Protein AF-A0AAI9T6N8-F1 (afdb_monomer)

Foldseek 3Di:
DDDDPPDDDPDPPDDPDPDQPDPVSVVVLVVLVVVLVVVLVVLVVVLVPDDPVNCVVVVHDPVVNVVSVVSNDPVNSVVVSVVVVVVVVVVQVVCVQLVFDGADDDDDDPDDDPPDDDDDDAAAFAKAFQLGFQSQFLARVPGHGPQFPDDHNRGHGNNPDDPVGGLCPDPDQQRHSPDDPPGHHVHGSDDPPDDTDMDTDDWQFQDDPPSPDTHDDPDDDDDDDWDDDPPDID

Radius of gyration: 23.7 Å; Cα contacts (8 Å, |Δi|>4): 230; chains: 1; bounding box: 53×58×64 Å

Mean predicted aligned error: 15.88 Å

Structure (mmCIF, N/CA/C/O backbone):
data_AF-A0AAI9T6N8-F1
#
_entry.id   AF-A0AAI9T6N8-F1
#
loop_
_atom_site.group_PDB
_atom_site.id
_atom_site.type_symbol
_atom_site.label_atom_id
_atom_site.label_alt_id
_atom_site.label_comp_id
_atom_site.label_asym_id
_atom_site.label_entity_id
_atom_site.label_seq_id
_atom_site.pdbx_PDB_ins_code
_atom_site.Cartn_x
_atom_site.Cartn_y
_atom_site.Cartn_z
_atom_site.occupancy
_atom_site.B_iso_or_equiv
_atom_site.auth_seq_id
_atom_site.auth_comp_id
_atom_site.auth_asym_id
_atom_site.auth_atom_id
_atom_site.pdbx_PDB_model_num
ATOM 1 N N . MET A 1 1 ? -28.352 24.471 9.472 1.00 33.22 1 MET A N 1
ATOM 2 C CA . MET A 1 1 ? -27.079 23.942 8.941 1.00 33.22 1 MET A CA 1
ATOM 3 C C . MET A 1 1 ? -25.984 24.292 9.935 1.00 33.22 1 MET A C 1
ATOM 5 O O . MET A 1 1 ? -25.995 25.436 10.381 1.00 33.22 1 MET A O 1
ATOM 9 N N . PRO A 1 2 ? -25.123 23.339 10.331 1.00 34.31 2 PRO A N 1
ATOM 10 C CA . PRO A 1 2 ? -23.979 23.629 11.190 1.00 34.31 2 PRO A CA 1
ATOM 11 C C . PRO A 1 2 ? -23.027 24.614 10.502 1.00 34.31 2 PRO A C 1
ATOM 13 O O . PRO A 1 2 ? -22.995 24.705 9.274 1.00 34.31 2 PRO A O 1
ATOM 16 N N . TYR A 1 3 ? -22.288 25.376 11.303 1.00 33.34 3 TYR A N 1
ATOM 17 C CA . TYR A 1 3 ? -21.339 26.379 10.831 1.00 33.34 3 TYR A CA 1
ATOM 18 C C . TYR A 1 3 ? -20.189 25.707 10.066 1.00 33.34 3 TYR A C 1
ATOM 20 O O . TYR A 1 3 ? -19.418 24.950 10.647 1.00 33.34 3 TYR A O 1
ATOM 28 N N . MET A 1 4 ? -20.079 25.976 8.762 1.00 39.53 4 MET A N 1
ATOM 29 C CA . MET A 1 4 ? -18.901 25.608 7.976 1.00 39.53 4 MET A CA 1
ATOM 30 C C . MET A 1 4 ? -17.876 26.746 8.070 1.00 39.53 4 MET A C 1
ATOM 32 O O . MET A 1 4 ? -18.232 27.891 7.772 1.00 39.53 4 MET A O 1
ATOM 36 N N . PRO A 1 5 ? -16.617 26.475 8.453 1.00 43.44 5 PRO A N 1
ATOM 37 C CA . PRO A 1 5 ? -15.562 27.476 8.373 1.00 43.44 5 PRO A CA 1
ATOM 38 C C . PRO A 1 5 ? -15.387 27.943 6.921 1.00 43.44 5 PRO A C 1
ATOM 40 O O . PRO A 1 5 ? -15.581 27.173 5.978 1.00 43.44 5 PRO A O 1
ATOM 43 N N . ALA A 1 6 ? -15.025 29.214 6.735 1.00 48.56 6 ALA A N 1
ATOM 44 C CA . ALA A 1 6 ? -14.780 29.790 5.415 1.00 48.56 6 ALA A CA 1
ATOM 45 C C . ALA A 1 6 ? -13.546 29.124 4.776 1.00 48.56 6 ALA A C 1
ATOM 47 O O . ALA A 1 6 ? -12.407 29.508 5.032 1.00 48.56 6 ALA A O 1
ATOM 48 N N . GLY A 1 7 ? -13.770 28.063 4.002 1.00 48.19 7 GLY A N 1
ATOM 49 C CA . GLY A 1 7 ? -12.711 27.295 3.360 1.00 48.19 7 GLY A CA 1
ATOM 50 C C . GLY A 1 7 ? -12.020 28.069 2.234 1.00 48.19 7 GLY A C 1
ATOM 51 O O . GLY A 1 7 ? -12.682 28.660 1.385 1.00 48.19 7 GLY A O 1
ATOM 52 N N . GLY A 1 8 ? -10.686 27.982 2.200 1.00 50.97 8 GLY A N 1
ATOM 53 C CA . GLY A 1 8 ? -9.845 28.329 1.050 1.00 50.97 8 GLY A CA 1
ATOM 54 C C . GLY A 1 8 ? -9.411 29.796 0.964 1.00 50.97 8 GLY A C 1
ATOM 55 O O . GLY A 1 8 ? -10.070 30.607 0.319 1.00 50.97 8 GLY A O 1
ATOM 56 N N . VAL A 1 9 ? -8.234 30.122 1.510 1.00 46.44 9 VAL A N 1
ATOM 57 C CA . VAL A 1 9 ? -7.513 31.360 1.163 1.00 46.44 9 VAL A CA 1
ATOM 58 C C . VAL A 1 9 ? -6.930 31.187 -0.245 1.00 46.44 9 VAL A C 1
ATOM 60 O O . VAL A 1 9 ? -6.127 30.287 -0.466 1.00 46.44 9 VAL A O 1
ATOM 63 N N . GLY A 1 10 ? -7.340 32.025 -1.204 1.00 52.19 10 GLY A N 1
ATOM 64 C CA . GLY A 1 10 ? -6.802 32.011 -2.574 1.00 52.19 10 GLY A CA 1
ATOM 65 C C . GLY A 1 10 ? -7.561 31.153 -3.596 1.00 52.19 10 GLY A C 1
ATOM 66 O O . GLY A 1 10 ? -7.018 30.866 -4.660 1.00 52.19 10 GLY A O 1
ATOM 67 N N . THR A 1 11 ? -8.806 30.751 -3.321 1.00 51.78 11 THR A N 1
ATOM 68 C CA . THR A 1 11 ? -9.665 30.110 -4.335 1.00 51.78 11 THR A CA 1
ATOM 69 C C . THR A 1 11 ? -10.307 31.174 -5.239 1.00 51.78 11 THR A C 1
ATOM 71 O O . THR A 1 11 ? -10.701 32.242 -4.774 1.00 51.78 11 THR A O 1
ATOM 74 N N . ASN A 1 12 ? -10.401 30.920 -6.551 1.00 50.25 12 ASN A N 1
ATOM 75 C CA . ASN A 1 12 ? -10.882 31.881 -7.564 1.00 50.25 12 ASN A CA 1
ATOM 76 C C . ASN A 1 12 ? -12.423 32.048 -7.559 1.00 50.25 12 ASN A C 1
ATOM 78 O O . ASN A 1 12 ? -13.063 32.072 -8.607 1.00 50.25 12 ASN A O 1
ATOM 82 N N . GLY A 1 13 ? -13.038 32.081 -6.372 1.00 58.78 13 GLY A N 1
ATOM 83 C CA . GLY A 1 13 ? -14.491 32.153 -6.180 1.00 58.78 13 GLY A CA 1
ATOM 84 C C . GLY A 1 13 ? -15.230 30.808 -6.224 1.00 58.78 13 GLY A C 1
ATOM 85 O O . GLY A 1 13 ? -16.427 30.771 -5.947 1.00 58.78 13 GLY A O 1
ATOM 86 N N . THR A 1 14 ? -14.552 29.698 -6.521 1.00 53.31 14 THR A N 1
ATOM 87 C CA . THR A 1 14 ? -15.121 28.346 -6.428 1.00 53.31 14 THR A CA 1
ATOM 88 C C . THR A 1 14 ? -14.954 27.790 -5.019 1.00 53.31 14 THR A C 1
ATOM 90 O O . THR A 1 14 ? -13.834 27.594 -4.548 1.00 53.31 14 THR A O 1
ATOM 93 N N . LEU A 1 15 ? -16.077 27.507 -4.355 1.00 48.78 15 LEU A N 1
ATOM 94 C CA . LEU A 1 15 ? -16.074 26.783 -3.088 1.00 48.78 15 LEU A CA 1
ATOM 95 C C . LEU A 1 15 ? -15.493 25.377 -3.321 1.00 48.78 15 LEU A C 1
ATOM 97 O O . LEU A 1 15 ? -15.952 24.690 -4.239 1.00 48.78 15 LEU A O 1
ATOM 101 N N . PRO A 1 16 ? -14.510 24.923 -2.527 1.00 47.34 16 PRO A N 1
ATOM 102 C CA . PRO A 1 16 ? -14.079 23.534 -2.577 1.00 47.34 16 PRO A CA 1
ATOM 103 C C . PRO A 1 16 ? -15.264 22.630 -2.225 1.00 47.34 16 PRO A C 1
ATOM 105 O O . PRO A 1 16 ? -15.875 22.761 -1.162 1.00 47.34 16 PRO A O 1
ATOM 108 N N . VAL A 1 17 ? -15.615 21.732 -3.1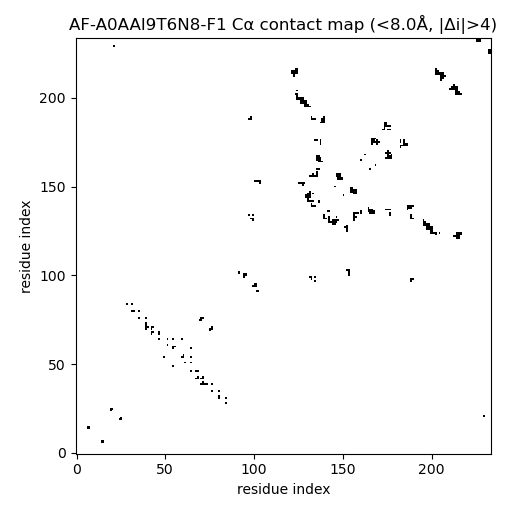45 1.00 47.44 17 VAL A N 1
ATOM 109 C CA . VAL A 1 17 ? -16.688 20.757 -2.943 1.00 47.44 17 VAL A CA 1
ATOM 110 C C . VAL A 1 17 ? -16.081 19.527 -2.283 1.00 47.44 17 VAL A C 1
ATOM 112 O O . VAL A 1 17 ? -15.428 18.712 -2.932 1.00 47.44 17 VAL A O 1
ATOM 115 N N . TYR A 1 18 ? -16.285 19.406 -0.975 1.00 46.84 18 TYR A N 1
ATOM 116 C CA . TYR A 1 18 ? -15.899 18.225 -0.211 1.00 46.84 18 TYR A CA 1
ATOM 117 C C . TYR A 1 18 ? -17.000 17.173 -0.343 1.00 46.84 18 TYR A C 1
ATOM 119 O O . TYR A 1 18 ? -17.972 17.178 0.408 1.00 46.84 18 TYR A O 1
ATOM 127 N N . MET A 1 19 ? -16.870 16.295 -1.333 1.00 44.59 19 MET A N 1
ATOM 128 C CA . MET A 1 19 ? -17.779 15.170 -1.532 1.00 44.59 19 MET A CA 1
ATOM 129 C C . MET A 1 19 ? -16.998 13.908 -1.877 1.00 44.59 19 MET A C 1
ATOM 131 O O . MET A 1 19 ? -15.960 13.966 -2.537 1.00 44.59 19 MET A O 1
ATOM 135 N N . VAL A 1 20 ? -17.513 12.773 -1.417 1.00 45.09 20 VAL A N 1
ATOM 136 C CA . VAL A 1 20 ? -17.082 11.449 -1.869 1.00 45.09 20 VAL A CA 1
ATOM 137 C C . VAL A 1 20 ? -17.378 11.322 -3.369 1.00 45.09 20 VAL A C 1
ATOM 139 O O . VAL A 1 20 ? -18.449 11.727 -3.819 1.00 45.09 20 VAL A O 1
ATOM 142 N N . GLN A 1 21 ? -16.403 10.853 -4.153 1.00 45.09 21 GLN A N 1
ATOM 143 C CA . GLN A 1 21 ? -16.476 10.829 -5.624 1.00 45.09 21 GLN A CA 1
ATOM 144 C C . GLN A 1 21 ? -16.918 9.461 -6.163 1.00 45.09 21 GLN A C 1
ATOM 146 O O . GLN A 1 21 ? -17.251 9.338 -7.340 1.00 45.09 21 GLN A O 1
ATOM 151 N N . SER A 1 22 ? -16.936 8.437 -5.309 1.00 49.62 22 SER A N 1
ATOM 152 C CA . SER A 1 22 ? -17.326 7.070 -5.644 1.00 49.62 22 SER A CA 1
ATOM 153 C C . SER A 1 22 ? -17.929 6.342 -4.439 1.00 49.62 22 SER A C 1
ATOM 155 O O . SER A 1 22 ? -17.698 6.734 -3.293 1.00 49.62 22 SER A O 1
ATOM 157 N N . ASP A 1 23 ? -18.652 5.248 -4.691 1.00 47.16 23 ASP A N 1
ATOM 158 C CA . ASP A 1 23 ? -19.194 4.380 -3.634 1.00 47.16 23 ASP A CA 1
ATOM 159 C C . ASP A 1 23 ? -18.077 3.829 -2.732 1.00 47.16 23 ASP A C 1
ATOM 161 O O . ASP A 1 23 ? -18.233 3.743 -1.521 1.00 47.16 23 ASP A O 1
ATOM 165 N N . TYR A 1 24 ? -16.896 3.553 -3.293 1.00 47.50 24 TYR A N 1
ATOM 166 C CA . TYR A 1 24 ? -15.723 3.155 -2.513 1.00 47.50 24 TYR A CA 1
ATOM 167 C C . TYR A 1 24 ? -15.260 4.250 -1.536 1.00 47.50 24 TYR A C 1
ATOM 169 O O . TYR A 1 24 ? -14.924 3.950 -0.389 1.00 47.50 24 TYR A O 1
ATOM 177 N N . ASP A 1 25 ? -15.252 5.520 -1.962 1.00 45.78 25 ASP A N 1
ATOM 178 C CA . ASP A 1 25 ? -14.902 6.644 -1.082 1.00 45.78 25 ASP A CA 1
ATOM 179 C C . ASP A 1 25 ? -15.931 6.810 0.041 1.00 45.78 25 ASP A C 1
ATOM 181 O O . ASP A 1 25 ? -15.561 7.149 1.165 1.00 45.78 25 ASP A O 1
ATOM 185 N N . TYR A 1 26 ? -17.211 6.557 -0.252 1.00 59.44 26 TYR A N 1
ATOM 186 C CA . TYR A 1 26 ? -18.278 6.564 0.744 1.00 59.44 26 TYR A CA 1
ATOM 187 C C . TYR A 1 26 ? -18.087 5.452 1.776 1.00 59.44 26 TYR A C 1
ATOM 189 O O . TYR A 1 26 ? -18.017 5.748 2.965 1.00 59.44 26 TYR A O 1
ATOM 197 N N . GLU A 1 27 ? -17.919 4.204 1.338 1.00 52.56 27 GLU A N 1
ATOM 198 C CA . GLU A 1 27 ? -17.760 3.052 2.234 1.00 52.56 27 GLU A CA 1
ATOM 199 C C . GLU A 1 27 ? -16.468 3.127 3.064 1.00 52.56 27 GLU A C 1
ATOM 201 O O . GLU A 1 27 ? -16.460 2.774 4.241 1.00 52.56 27 GLU A O 1
ATOM 206 N N . SER A 1 28 ? -15.379 3.659 2.497 1.00 50.59 28 SER A N 1
ATOM 207 C CA . SER A 1 28 ? -14.114 3.849 3.226 1.00 50.59 28 SER A CA 1
ATOM 208 C C . SER A 1 28 ? -14.245 4.899 4.331 1.00 50.59 28 SER A C 1
ATOM 210 O O . SER A 1 28 ? -13.740 4.713 5.437 1.00 50.59 28 SER A O 1
ATOM 212 N N . VAL A 1 29 ? -14.944 6.003 4.046 1.00 55.19 29 VAL A N 1
ATOM 213 C CA . VAL A 1 29 ? -15.236 7.037 5.048 1.00 55.19 29 VAL A CA 1
ATOM 214 C C . VAL A 1 29 ? -16.237 6.516 6.079 1.00 55.19 29 VAL A C 1
ATOM 216 O O . VAL A 1 29 ? -16.055 6.764 7.266 1.00 55.19 29 VAL A O 1
ATOM 219 N N . ALA A 1 30 ? -17.250 5.754 5.664 1.00 65.12 30 ALA A N 1
ATOM 220 C CA . ALA A 1 30 ? -18.221 5.145 6.568 1.00 65.12 30 ALA A CA 1
ATOM 221 C C . ALA A 1 30 ? -17.554 4.157 7.535 1.00 65.12 30 ALA A C 1
ATOM 223 O O . ALA A 1 30 ? -17.847 4.182 8.727 1.00 65.12 30 ALA A O 1
ATOM 224 N N . LEU A 1 31 ? -16.614 3.339 7.058 1.00 63.16 31 LEU A N 1
ATOM 225 C CA . LEU A 1 31 ? -15.860 2.406 7.892 1.00 63.16 31 LEU A CA 1
ATOM 226 C C . LEU A 1 31 ? -15.027 3.126 8.962 1.00 63.16 31 LEU A C 1
ATOM 228 O O . LEU A 1 31 ? -15.106 2.745 10.129 1.00 63.16 31 LEU A O 1
ATOM 232 N N . GLY A 1 32 ? -14.283 4.172 8.585 1.00 58.53 32 GLY A N 1
ATOM 233 C CA . GLY A 1 32 ? -13.530 4.991 9.544 1.00 58.53 32 GLY A CA 1
ATOM 234 C C . GLY A 1 32 ? -14.454 5.657 10.566 1.00 58.53 32 GLY A C 1
ATOM 235 O O . GLY A 1 32 ? -14.245 5.548 11.766 1.00 58.53 32 GLY A O 1
ATOM 236 N N . VAL A 1 33 ? -15.570 6.230 10.107 1.00 61.72 33 VAL A N 1
ATOM 237 C CA . VAL A 1 33 ? -16.594 6.816 10.989 1.00 61.72 33 VAL A CA 1
ATOM 238 C C . VAL A 1 33 ? -17.190 5.777 11.949 1.00 61.72 33 VAL A C 1
ATOM 240 O O . VAL A 1 33 ? -17.457 6.090 13.106 1.00 61.72 33 VAL A O 1
ATOM 243 N N . HIS A 1 34 ? -17.402 4.534 11.511 1.00 68.31 34 HIS A N 1
ATOM 244 C CA . HIS A 1 34 ? -17.915 3.470 12.374 1.00 68.31 34 HIS A CA 1
ATOM 245 C C . HIS A 1 34 ? -16.899 2.996 13.417 1.00 68.31 34 HIS A C 1
ATOM 247 O O . HIS A 1 34 ? -17.307 2.758 14.552 1.00 68.31 34 HIS A O 1
ATOM 253 N N . GLN A 1 35 ? -15.611 2.882 13.073 1.00 71.12 35 GLN A N 1
ATOM 254 C CA . GLN A 1 35 ? -14.548 2.623 14.055 1.00 71.12 35 GLN A CA 1
ATOM 255 C C . GLN A 1 35 ? -14.563 3.693 15.151 1.00 71.12 35 GLN A C 1
ATOM 257 O O . GLN A 1 35 ? -14.540 3.372 16.334 1.00 71.12 35 GLN A O 1
ATOM 262 N N . GLU A 1 36 ? -14.688 4.948 14.752 1.00 63.44 36 GLU A N 1
ATOM 263 C CA . GLU A 1 36 ? -14.624 6.105 15.642 1.00 63.44 36 GLU A CA 1
ATOM 264 C C . GLU A 1 36 ? -15.868 6.218 16.529 1.00 63.44 36 GLU A C 1
ATOM 266 O O . GLU A 1 36 ? -15.779 6.555 17.706 1.00 63.44 36 GLU A O 1
ATOM 271 N N . TYR A 1 37 ? -17.044 5.831 16.022 1.00 69.25 37 TYR A N 1
ATOM 272 C CA . TYR A 1 37 ? -18.229 5.667 16.868 1.00 69.25 37 TYR A CA 1
ATOM 273 C C . TYR A 1 37 ? -18.077 4.542 17.892 1.00 69.25 37 TYR A C 1
ATOM 275 O O . TYR A 1 37 ? -18.591 4.671 19.001 1.00 69.25 37 TYR A O 1
ATOM 283 N N . ILE A 1 38 ? -17.405 3.446 17.529 1.00 76.31 38 ILE A N 1
ATOM 284 C CA . ILE A 1 38 ? -17.125 2.346 18.459 1.00 76.31 38 ILE A CA 1
ATOM 285 C C . ILE A 1 38 ? -16.144 2.813 19.539 1.00 76.31 38 ILE A C 1
ATOM 287 O O . ILE A 1 38 ? -16.345 2.510 20.711 1.00 76.31 38 ILE A O 1
ATOM 291 N N . GLU A 1 39 ? -15.112 3.564 19.166 1.00 68.94 39 GLU A N 1
ATOM 292 C CA . GLU A 1 39 ? -14.135 4.126 20.098 1.00 68.94 39 GLU A CA 1
ATOM 293 C C . GLU A 1 39 ? -14.770 5.156 21.046 1.00 68.94 39 GLU A C 1
ATOM 295 O O . GLU A 1 39 ? -14.599 5.062 22.262 1.00 68.94 39 GLU A O 1
ATOM 300 N N . LEU A 1 40 ? -15.612 6.048 20.520 1.00 77.50 40 LEU A N 1
ATOM 301 C CA . LEU A 1 40 ? -16.389 6.996 21.318 1.00 77.50 40 LEU A CA 1
ATOM 302 C C . LEU A 1 40 ? -17.318 6.286 22.314 1.00 77.50 40 LEU A C 1
ATOM 304 O O . LEU A 1 40 ? -17.352 6.642 23.489 1.00 77.50 40 LEU A O 1
ATOM 308 N N . ASP A 1 41 ? -18.059 5.265 21.871 1.00 80.50 41 ASP A N 1
ATOM 309 C CA . ASP A 1 41 ? -18.948 4.495 22.752 1.00 80.50 41 ASP A CA 1
ATOM 310 C C . ASP A 1 41 ? -18.157 3.748 23.837 1.00 80.50 41 ASP A C 1
ATOM 312 O O . ASP A 1 41 ? -18.598 3.671 24.984 1.00 80.50 41 ASP A O 1
ATOM 316 N N . LEU A 1 42 ? -16.951 3.265 23.518 1.00 80.19 42 LEU A N 1
ATOM 317 C CA . LEU A 1 42 ? -16.046 2.657 24.494 1.00 80.19 42 LEU A CA 1
ATOM 318 C C . LEU A 1 42 ? -15.561 3.663 25.544 1.00 80.19 42 LEU A C 1
ATOM 320 O O . LEU A 1 42 ? -15.537 3.312 26.727 1.00 80.19 42 LEU A O 1
ATOM 324 N N . PHE A 1 43 ? -15.218 4.895 25.161 1.00 84.62 43 PHE A N 1
ATOM 325 C CA . PHE A 1 43 ? -14.859 5.945 26.121 1.00 84.62 43 PHE A CA 1
ATOM 326 C C . PHE A 1 43 ? -16.048 6.329 27.003 1.00 84.62 43 PHE A C 1
ATOM 328 O O . PHE A 1 43 ? -15.929 6.302 28.233 1.00 84.62 43 PHE A O 1
ATOM 335 N N . HIS A 1 44 ? -17.216 6.563 26.401 1.00 84.19 44 HIS A N 1
ATOM 336 C CA . HIS A 1 44 ? -18.444 6.901 27.121 1.00 84.19 44 HIS A CA 1
ATOM 337 C C . HIS A 1 44 ? -18.845 5.800 28.113 1.00 84.19 44 HIS A C 1
ATOM 339 O O . HIS A 1 44 ? -19.177 6.050 29.277 1.00 84.19 44 HIS A O 1
ATOM 345 N N . TYR A 1 45 ? -18.790 4.543 27.669 1.00 85.88 45 TYR A N 1
ATOM 346 C CA . TYR A 1 45 ? -19.122 3.388 28.492 1.00 85.88 45 TYR A CA 1
ATOM 347 C C . TYR A 1 45 ? -18.086 3.153 29.594 1.00 85.88 45 TYR A C 1
ATOM 349 O O . TYR A 1 45 ? -18.467 2.870 30.731 1.00 85.88 45 TYR A O 1
ATOM 357 N N . GLY A 1 46 ? -16.796 3.320 29.295 1.00 87.25 46 GLY A N 1
ATOM 358 C CA . GLY A 1 46 ? -15.711 3.217 30.268 1.00 87.25 46 GLY A CA 1
ATOM 359 C C . GLY A 1 46 ? -15.862 4.221 31.411 1.00 87.25 46 GLY A C 1
ATOM 360 O O . GLY A 1 46 ? -15.831 3.829 32.577 1.00 87.25 46 GLY A O 1
ATOM 361 N N . LEU A 1 47 ? -16.129 5.492 31.096 1.00 87.06 47 LEU A N 1
ATOM 362 C CA . LEU A 1 47 ? -16.358 6.543 32.098 1.00 87.06 47 LEU A CA 1
ATOM 363 C C . LEU A 1 47 ? -17.627 6.322 32.929 1.00 87.06 47 LEU A C 1
ATOM 365 O O . LEU A 1 47 ? -17.696 6.751 34.082 1.00 87.06 47 LEU A O 1
ATOM 369 N N . LYS A 1 48 ? -18.636 5.657 32.359 1.00 89.56 48 LYS A N 1
ATOM 370 C CA . LYS A 1 48 ? -19.882 5.318 33.054 1.00 89.56 48 LYS A CA 1
ATOM 371 C C . LYS A 1 48 ? -19.743 4.101 33.968 1.00 89.56 48 LYS A C 1
ATOM 373 O O . LYS A 1 48 ? -20.409 4.045 35.001 1.00 89.56 48 LYS A O 1
ATOM 378 N N . LEU A 1 49 ? -18.961 3.105 33.557 1.00 91.25 49 LEU A N 1
ATOM 379 C CA . LEU A 1 49 ? -18.828 1.836 34.267 1.00 91.25 49 LEU A CA 1
ATOM 380 C C . LEU A 1 49 ? -17.821 1.920 35.418 1.00 91.25 49 LEU A C 1
ATOM 382 O O . LEU A 1 49 ? -18.077 1.350 36.477 1.00 91.25 49 LEU A O 1
ATOM 386 N N . PHE A 1 50 ? -16.702 2.615 35.212 1.00 91.94 50 PHE A N 1
ATOM 387 C CA . PHE A 1 50 ? -15.610 2.692 36.178 1.00 91.94 50 PHE A CA 1
ATOM 388 C C . PHE A 1 50 ? -15.678 3.981 36.997 1.00 91.94 50 PHE A C 1
ATOM 390 O O . PHE A 1 50 ? -15.779 5.091 36.470 1.00 91.94 50 PHE A O 1
ATOM 397 N N . SER A 1 51 ? -15.616 3.827 38.315 1.00 92.31 51 SER A N 1
ATOM 398 C CA . SER A 1 51 ? -15.542 4.933 39.262 1.00 92.31 51 SER A CA 1
ATOM 399 C C . SER A 1 51 ? -14.136 5.525 39.303 1.00 92.31 51 SER A C 1
ATOM 401 O O . SER A 1 51 ? -13.163 4.877 38.937 1.00 92.31 51 SER A O 1
ATOM 403 N N . GLU A 1 52 ? -14.001 6.748 39.812 1.00 90.81 52 GLU A N 1
ATOM 404 C CA . GLU A 1 52 ? -12.689 7.385 39.998 1.00 90.81 52 GLU A CA 1
ATOM 405 C C . GLU A 1 52 ? -11.713 6.518 40.806 1.00 90.81 52 GLU A C 1
ATOM 407 O O . GLU A 1 52 ? -10.525 6.475 40.499 1.00 90.81 52 GLU A O 1
ATOM 412 N N . GLN A 1 53 ? -12.228 5.781 41.796 1.00 91.44 53 GLN A N 1
ATOM 413 C CA . GLN A 1 53 ? -11.422 4.878 42.607 1.00 91.44 53 GLN A CA 1
ATOM 414 C C . GLN A 1 53 ? -10.872 3.708 41.784 1.00 91.44 53 GLN A C 1
ATOM 416 O O . GLN A 1 53 ? -9.723 3.342 41.984 1.00 91.44 53 GLN A O 1
ATOM 421 N N . ASP A 1 54 ? -11.630 3.183 40.815 1.00 93.25 54 ASP A N 1
ATOM 422 C CA . ASP A 1 54 ? -11.161 2.100 39.940 1.00 93.25 54 ASP A CA 1
ATOM 423 C C . ASP A 1 54 ? -9.978 2.554 39.069 1.00 93.25 54 ASP A C 1
ATOM 425 O O . ASP A 1 54 ? -9.037 1.794 38.843 1.00 93.25 54 ASP A O 1
ATOM 429 N N . PHE A 1 55 ? -9.986 3.816 38.619 1.00 89.75 55 PHE A N 1
ATOM 430 C CA . PHE A 1 55 ? -8.854 4.407 37.897 1.00 89.75 55 PHE A CA 1
ATOM 431 C C . PHE A 1 55 ? -7.628 4.558 38.809 1.00 89.75 55 PHE A C 1
ATOM 433 O O . PHE A 1 55 ? -6.523 4.194 38.408 1.00 89.75 55 PHE A O 1
ATOM 440 N N . ILE A 1 56 ? -7.818 5.029 40.045 1.00 93.06 56 ILE A N 1
ATOM 441 C CA . ILE A 1 56 ? -6.738 5.164 41.037 1.00 93.06 56 ILE A CA 1
ATOM 442 C C . ILE A 1 56 ? -6.147 3.793 41.394 1.00 93.06 56 ILE A C 1
ATOM 444 O O . ILE A 1 56 ? -4.926 3.646 41.460 1.00 93.06 56 ILE A O 1
ATOM 448 N N . ASP A 1 57 ? -6.994 2.781 41.572 1.00 94.81 57 ASP A N 1
ATOM 449 C CA . ASP A 1 57 ? -6.589 1.409 41.887 1.00 94.81 57 ASP A CA 1
ATOM 450 C C . ASP A 1 57 ? -5.827 0.760 40.717 1.00 94.81 57 ASP A C 1
ATOM 452 O O . ASP A 1 57 ? -4.930 -0.057 40.934 1.00 94.81 57 ASP A O 1
ATOM 456 N N . ALA A 1 58 ? -6.119 1.173 39.479 1.00 91.50 58 ALA A N 1
ATOM 457 C CA . ALA A 1 58 ? -5.360 0.818 38.279 1.00 91.50 58 ALA A CA 1
ATOM 458 C C . ALA A 1 58 ? -4.049 1.619 38.109 1.00 91.50 58 ALA A C 1
ATOM 460 O O . ALA A 1 58 ? -3.303 1.379 37.158 1.00 91.50 58 ALA A O 1
ATOM 461 N N . GLY A 1 59 ? -3.743 2.548 39.022 1.00 93.69 59 GLY A N 1
ATOM 462 C CA . GLY A 1 59 ? -2.545 3.389 38.982 1.00 93.69 59 GLY A CA 1
ATOM 463 C C . GLY A 1 59 ? -2.643 4.589 38.036 1.00 93.69 59 GLY A C 1
ATOM 464 O O . GLY A 1 59 ? -1.612 5.165 37.693 1.00 93.69 59 GLY A O 1
ATOM 465 N N . LEU A 1 60 ? -3.853 4.959 37.611 1.00 91.75 60 LEU A N 1
ATOM 466 C CA . LEU A 1 60 ? -4.120 6.099 36.735 1.00 91.75 60 LEU A CA 1
ATOM 467 C C . LEU A 1 60 ? -4.468 7.351 37.547 1.00 91.75 60 LEU A C 1
ATOM 469 O O . LEU A 1 60 ? -5.000 7.286 38.657 1.00 91.75 60 LEU A O 1
ATOM 473 N N . THR A 1 61 ? -4.155 8.511 36.983 1.00 92.06 61 THR A N 1
ATOM 474 C CA . THR A 1 61 ? -4.357 9.815 37.616 1.00 92.06 61 THR A CA 1
ATOM 475 C C . THR A 1 61 ? -5.657 10.482 37.161 1.00 92.06 61 THR A C 1
ATOM 477 O O . THR A 1 61 ? -6.305 10.077 36.194 1.00 92.06 61 THR A O 1
ATOM 480 N N . ALA A 1 62 ? -6.031 11.568 37.840 1.00 88.44 62 ALA A N 1
ATOM 481 C CA . ALA A 1 62 ? -7.157 12.401 37.425 1.00 88.44 62 ALA A CA 1
ATOM 482 C C . ALA A 1 62 ? -6.950 13.047 36.038 1.00 88.44 62 ALA A C 1
ATOM 484 O O . ALA A 1 62 ? -7.931 13.317 35.347 1.00 88.44 62 ALA A O 1
ATOM 485 N N . GLU A 1 63 ? -5.701 13.281 35.613 1.00 88.81 63 GLU A N 1
ATOM 486 C CA . GLU A 1 63 ? -5.397 13.778 34.264 1.00 88.81 63 GLU A CA 1
ATOM 487 C C . GLU A 1 63 ? -5.712 12.728 33.195 1.00 88.81 63 GLU A C 1
ATOM 489 O O . GLU A 1 63 ? -6.343 13.062 32.196 1.00 88.81 63 GLU A O 1
ATOM 494 N N . ASP A 1 64 ? -5.374 11.459 33.437 1.00 87.56 64 ASP A N 1
ATOM 495 C CA . ASP A 1 64 ? -5.663 10.357 32.509 1.00 87.56 64 ASP A CA 1
ATOM 496 C C . ASP A 1 64 ? -7.174 10.171 32.318 1.00 87.56 64 ASP A C 1
ATOM 498 O O . ASP A 1 64 ? -7.664 10.000 31.202 1.00 87.56 64 ASP A O 1
ATOM 502 N N . ARG A 1 65 ? -7.944 10.279 33.407 1.00 85.25 65 ARG A N 1
ATOM 503 C CA . ARG A 1 65 ? -9.409 10.232 33.348 1.00 85.25 65 ARG A CA 1
ATOM 504 C C . ARG A 1 65 ? -9.996 11.436 32.610 1.00 85.25 65 ARG A C 1
ATOM 506 O O . ARG A 1 65 ? -10.902 11.262 31.801 1.00 85.25 65 ARG A O 1
ATOM 513 N N . ASN A 1 66 ? -9.473 12.639 32.854 1.00 87.00 66 ASN A N 1
ATOM 514 C CA . ASN A 1 66 ? -9.880 13.839 32.118 1.00 87.00 66 ASN A CA 1
ATOM 515 C C . ASN A 1 66 ? -9.540 13.739 30.629 1.00 87.00 66 ASN A C 1
ATOM 517 O O . ASN A 1 66 ? -10.287 14.254 29.806 1.00 87.00 66 ASN A O 1
ATOM 521 N N . LEU A 1 67 ? -8.435 13.097 30.249 1.00 83.19 67 LEU A N 1
ATOM 522 C CA . LEU A 1 67 ? -8.123 12.860 28.842 1.00 83.19 67 LEU A CA 1
ATOM 523 C C . LEU A 1 67 ? -9.210 12.004 28.181 1.00 83.19 67 LEU A C 1
ATOM 525 O O . LEU A 1 67 ? -9.681 12.366 27.110 1.00 83.19 67 LEU A O 1
ATOM 529 N N . ILE A 1 68 ? -9.659 10.934 28.840 1.00 83.12 68 ILE A N 1
ATOM 530 C CA . ILE A 1 68 ? -10.751 10.086 28.336 1.00 83.12 68 ILE A CA 1
ATOM 531 C C . ILE A 1 68 ? -12.064 10.881 28.243 1.00 83.12 68 ILE A C 1
ATOM 533 O O . ILE A 1 68 ? -12.762 10.767 27.244 1.00 83.12 68 ILE A O 1
ATOM 537 N N . ASP A 1 69 ? -12.364 11.740 29.221 1.00 81.56 69 ASP A N 1
ATOM 538 C CA . ASP A 1 69 ? -13.529 12.648 29.188 1.00 81.56 69 ASP A CA 1
ATOM 539 C C . ASP A 1 69 ? -13.456 13.654 28.023 1.00 81.56 69 ASP A C 1
ATOM 541 O O . ASP A 1 69 ? -14.455 13.969 27.381 1.00 81.56 69 ASP A O 1
ATOM 545 N N . ASN A 1 70 ? -12.251 14.110 27.671 1.00 77.50 70 ASN A N 1
ATOM 546 C CA . ASN A 1 70 ? -12.042 14.942 26.485 1.00 77.50 70 ASN A CA 1
ATOM 547 C C . ASN A 1 70 ? -12.186 14.147 25.174 1.00 77.50 70 ASN A C 1
ATOM 549 O O . ASN A 1 70 ? -12.700 14.692 24.196 1.00 77.50 70 ASN A O 1
ATOM 553 N N . LEU A 1 71 ? -11.751 12.884 25.137 1.00 74.00 71 LEU A N 1
ATOM 554 C CA . LEU A 1 71 ? -11.905 11.992 23.978 1.00 74.00 71 LEU A CA 1
ATOM 555 C C . LEU A 1 71 ? -13.359 11.519 23.788 1.00 74.00 71 LEU A C 1
ATOM 557 O O . LEU A 1 71 ? -13.762 11.227 22.666 1.00 74.00 71 LEU A O 1
ATOM 561 N N . ASP A 1 72 ? -14.171 11.545 24.847 1.00 76.38 72 ASP A N 1
ATOM 562 C CA . ASP A 1 72 ? -15.627 11.344 24.816 1.00 76.38 72 ASP A CA 1
ATOM 563 C C . ASP A 1 72 ? -16.402 12.533 24.185 1.00 76.38 72 ASP A C 1
ATOM 565 O O . ASP A 1 72 ? -17.627 12.532 24.027 1.00 76.38 72 ASP A O 1
ATOM 569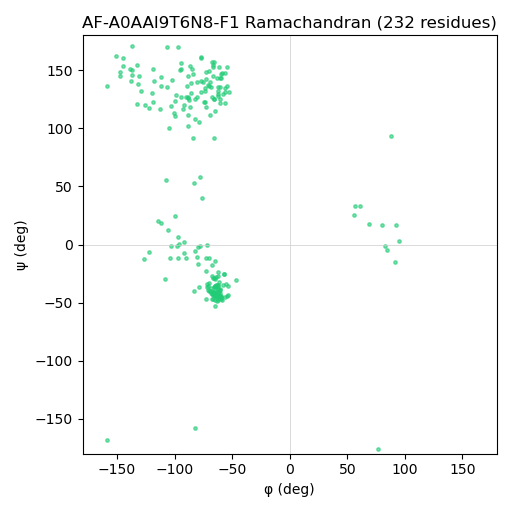 N N . SER A 1 73 ? -15.696 13.583 23.756 1.00 75.69 73 SER A N 1
ATOM 570 C CA . SER A 1 73 ? -16.288 14.687 23.004 1.00 75.69 73 SER A CA 1
ATOM 571 C C . SER A 1 73 ? -16.413 14.361 21.512 1.00 75.69 73 SER A C 1
ATOM 573 O O . SER A 1 73 ? -15.426 14.119 20.816 1.00 75.69 73 SER A O 1
ATOM 575 N N . LYS A 1 74 ? -17.633 14.478 20.968 1.00 63.06 74 LYS A N 1
ATOM 576 C CA . LYS A 1 74 ? -17.923 14.291 19.529 1.00 63.06 74 LYS A CA 1
ATOM 577 C C . LYS A 1 74 ? -17.082 15.172 18.602 1.00 63.06 74 LYS A C 1
ATOM 579 O O . LYS A 1 74 ? -16.765 14.754 17.487 1.00 63.06 74 LYS A O 1
ATOM 584 N N . ASP A 1 75 ? -16.744 16.382 19.038 1.00 69.44 75 ASP A N 1
ATOM 585 C CA . ASP A 1 75 ? -15.944 17.316 18.240 1.00 69.44 75 ASP A CA 1
ATOM 586 C C . ASP A 1 75 ? -14.489 16.836 18.131 1.00 69.44 75 ASP A C 1
ATOM 588 O O . ASP A 1 75 ? -13.873 16.955 17.072 1.00 69.44 75 ASP A O 1
ATOM 592 N N . VAL A 1 76 ? -13.962 16.232 19.202 1.00 64.44 76 VAL A N 1
ATOM 593 C CA . VAL A 1 76 ? -12.611 15.659 19.247 1.00 64.44 76 VAL A CA 1
ATOM 594 C C . VAL A 1 76 ? -12.552 14.376 18.425 1.00 64.44 76 VAL A C 1
ATOM 596 O O . VAL A 1 76 ? -11.689 14.272 17.557 1.00 64.44 76 VAL A O 1
ATOM 599 N N . ALA A 1 77 ? -13.520 13.470 18.593 1.00 61.44 77 ALA A N 1
ATOM 600 C CA . ALA A 1 77 ? -13.637 12.270 17.762 1.00 61.44 77 ALA A CA 1
ATOM 601 C C . ALA A 1 77 ? -13.695 12.626 16.265 1.00 61.44 77 ALA A C 1
ATOM 603 O O . ALA A 1 77 ? -12.962 12.071 15.459 1.00 61.44 77 ALA A O 1
ATOM 604 N N . THR A 1 78 ? -14.474 13.645 15.880 1.00 66.81 78 THR A N 1
ATOM 605 C CA . THR A 1 78 ? -14.544 14.097 14.477 1.00 66.81 78 THR A CA 1
ATOM 606 C C . THR A 1 78 ? -13.192 14.573 13.935 1.00 66.81 78 THR A C 1
ATOM 608 O O . THR A 1 78 ? -12.874 14.322 12.771 1.00 66.81 78 THR A O 1
ATOM 611 N N . LEU A 1 79 ? -12.394 15.272 14.745 1.00 68.75 79 LEU A N 1
ATOM 612 C CA . LEU A 1 79 ? -11.055 15.713 14.346 1.00 68.75 79 LEU A CA 1
ATOM 613 C C . LEU A 1 79 ? -10.083 14.537 14.199 1.00 68.75 79 LEU A C 1
ATOM 615 O O . LEU A 1 79 ? -9.271 14.552 13.275 1.00 68.75 79 LEU A O 1
ATOM 619 N N . ILE A 1 80 ? -10.190 13.523 15.061 1.00 62.59 80 ILE A N 1
ATOM 620 C CA . ILE A 1 80 ? -9.375 12.304 14.994 1.00 62.59 80 ILE A CA 1
ATOM 621 C C . ILE A 1 80 ? -9.724 11.505 13.732 1.00 62.59 80 ILE A C 1
ATOM 623 O O . ILE A 1 80 ? -8.824 11.259 12.932 1.00 62.59 80 ILE A O 1
ATOM 627 N N . VAL A 1 81 ? -11.014 11.292 13.437 1.00 63.22 81 VAL A N 1
ATOM 628 C CA . VAL A 1 81 ? -11.465 10.633 12.190 1.00 63.22 81 VAL A CA 1
ATOM 629 C C . VAL A 1 81 ? -10.884 11.329 10.958 1.00 63.22 81 VAL A C 1
ATOM 631 O O . VAL A 1 81 ? -10.460 10.700 9.987 1.00 63.22 81 VAL A O 1
ATOM 634 N N . GLN A 1 82 ? -10.892 12.665 10.962 1.00 67.38 82 GLN A N 1
ATOM 635 C CA . GLN A 1 82 ? -10.345 13.453 9.862 1.00 67.38 82 GLN A CA 1
ATOM 636 C C . GLN A 1 82 ? -8.829 13.297 9.755 1.00 67.38 82 GLN A C 1
ATOM 638 O O . GLN A 1 82 ? -8.321 13.184 8.639 1.00 67.38 82 GLN A O 1
ATOM 643 N N . ALA A 1 83 ? -8.114 13.273 10.880 1.00 67.50 83 ALA A N 1
ATOM 644 C CA . ALA A 1 83 ? -6.677 13.042 10.912 1.00 67.50 83 ALA A CA 1
ATOM 645 C C . ALA A 1 83 ? -6.321 11.640 10.392 1.00 67.50 83 ALA A C 1
ATOM 647 O O . ALA A 1 83 ? -5.509 11.538 9.472 1.00 67.50 83 ALA A O 1
ATOM 648 N N . GLU A 1 84 ? -6.991 10.584 10.863 1.00 66.12 84 GLU A N 1
ATOM 649 C CA . GLU A 1 84 ? -6.777 9.210 10.388 1.00 66.12 84 GLU A CA 1
ATOM 650 C C . GLU A 1 84 ? -7.063 9.077 8.889 1.00 66.12 84 GLU A C 1
ATOM 652 O O . GLU A 1 84 ? -6.265 8.516 8.133 1.00 66.12 84 GLU A O 1
ATOM 657 N N . ALA A 1 85 ? -8.172 9.652 8.415 1.00 64.38 85 ALA A N 1
ATOM 658 C CA . ALA A 1 85 ? -8.507 9.643 6.996 1.00 64.38 85 ALA A CA 1
ATOM 659 C C . ALA A 1 85 ? -7.452 10.375 6.150 1.00 64.38 85 ALA A C 1
ATOM 661 O O . ALA A 1 85 ? -7.167 9.955 5.025 1.00 64.38 85 ALA A O 1
ATOM 662 N N . ILE A 1 86 ? -6.862 11.461 6.662 1.00 66.88 86 ILE A N 1
ATOM 663 C CA . ILE A 1 86 ? -5.763 12.170 5.999 1.00 66.88 86 ILE A CA 1
ATOM 664 C C . ILE A 1 86 ? -4.506 11.296 5.974 1.00 66.88 86 ILE A C 1
ATOM 666 O O . ILE A 1 86 ? -3.910 11.153 4.905 1.00 66.88 86 ILE A O 1
ATOM 670 N N . GLU A 1 87 ? -4.122 10.677 7.089 1.00 60.97 87 GLU A N 1
ATOM 671 C CA . GLU A 1 87 ? -2.934 9.819 7.172 1.00 60.97 87 GLU A CA 1
ATOM 672 C C . GLU A 1 87 ? -3.052 8.582 6.277 1.00 60.97 87 GLU A C 1
ATOM 674 O O . GLU A 1 87 ? -2.142 8.286 5.498 1.00 60.97 87 GLU A O 1
ATOM 679 N N . ALA A 1 88 ? -4.198 7.899 6.295 1.00 57.34 88 ALA A N 1
ATOM 680 C CA . ALA A 1 88 ? -4.459 6.748 5.437 1.00 57.34 88 ALA A CA 1
ATOM 681 C C . ALA A 1 88 ? -4.382 7.124 3.948 1.00 57.34 88 ALA A C 1
ATOM 683 O O . ALA A 1 88 ? -3.777 6.408 3.143 1.00 57.34 88 ALA A O 1
ATOM 684 N N . ARG A 1 89 ? -4.935 8.286 3.570 1.00 63.88 89 ARG A N 1
ATOM 685 C CA . ARG A 1 89 ? -4.844 8.810 2.198 1.00 63.88 89 ARG A CA 1
ATOM 686 C C . ARG A 1 89 ? -3.418 9.190 1.827 1.00 63.88 89 ARG A C 1
ATOM 688 O O . ARG A 1 89 ? -3.000 8.898 0.711 1.00 63.88 89 ARG A O 1
ATOM 695 N N . GLN A 1 90 ? -2.661 9.796 2.739 1.00 61.44 90 GLN A N 1
ATOM 696 C CA . GLN A 1 90 ? -1.249 10.110 2.524 1.00 61.44 90 GLN A CA 1
ATOM 697 C C . GLN A 1 90 ? -0.429 8.837 2.299 1.00 61.44 90 GLN A C 1
ATOM 699 O O . GLN A 1 90 ? 0.313 8.766 1.324 1.00 61.44 90 GLN A O 1
ATOM 704 N N . GLN A 1 91 ? -0.613 7.800 3.120 1.00 58.62 91 GLN A N 1
ATOM 705 C CA . GLN A 1 91 ? 0.068 6.509 2.960 1.00 58.62 91 GLN A CA 1
ATOM 706 C C . GLN A 1 91 ? -0.279 5.832 1.625 1.00 58.62 91 GLN A C 1
ATOM 708 O O . GLN A 1 91 ? 0.611 5.345 0.923 1.00 58.62 91 GLN A O 1
ATOM 713 N N . ALA A 1 92 ? -1.554 5.844 1.225 1.00 62.28 92 ALA A N 1
ATOM 714 C CA . ALA A 1 92 ? -1.985 5.315 -0.069 1.00 62.28 92 ALA A CA 1
ATOM 715 C C . ALA A 1 92 ? -1.382 6.100 -1.249 1.00 62.28 92 ALA A C 1
ATOM 717 O O . ALA A 1 92 ? -0.863 5.500 -2.192 1.00 62.28 92 ALA A O 1
ATOM 718 N N . ILE A 1 93 ? -1.385 7.434 -1.168 1.00 60.59 93 ILE A N 1
ATOM 719 C CA . ILE A 1 93 ? -0.806 8.324 -2.181 1.00 60.59 93 ILE A CA 1
ATOM 720 C C . ILE A 1 93 ? 0.705 8.138 -2.275 1.00 60.59 93 ILE A C 1
ATOM 722 O O . ILE A 1 93 ? 1.216 8.025 -3.383 1.00 60.59 93 ILE A O 1
ATOM 726 N N . PHE A 1 94 ? 1.437 8.044 -1.164 1.00 62.41 94 PHE A N 1
ATOM 727 C CA . PHE A 1 94 ? 2.884 7.829 -1.214 1.00 62.41 94 PHE A CA 1
ATOM 728 C C . PHE A 1 94 ? 3.236 6.497 -1.871 1.00 62.41 94 PHE A C 1
ATOM 730 O O . PHE A 1 94 ? 4.157 6.449 -2.681 1.00 62.41 94 PHE A O 1
ATO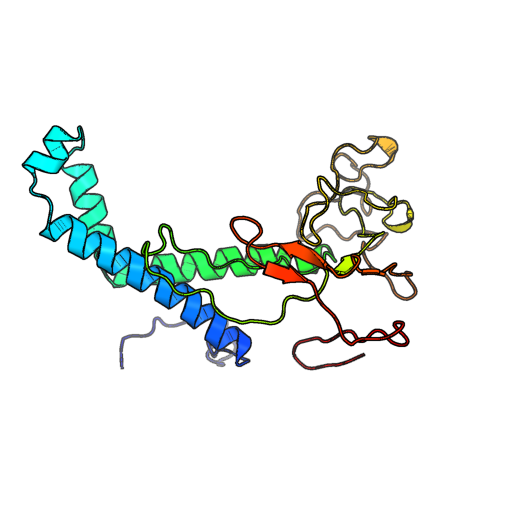M 737 N N . ARG A 1 95 ? 2.463 5.435 -1.631 1.00 61.44 95 ARG A N 1
ATOM 738 C CA . ARG A 1 95 ? 2.648 4.168 -2.354 1.00 61.44 95 ARG A CA 1
ATOM 739 C C . ARG A 1 95 ? 2.337 4.289 -3.841 1.00 61.44 95 ARG A C 1
ATOM 741 O O . ARG A 1 95 ? 3.104 3.778 -4.652 1.00 61.44 95 ARG A O 1
ATOM 748 N N . GLN A 1 96 ? 1.270 4.997 -4.207 1.00 62.94 96 GLN A N 1
ATOM 749 C CA . GLN A 1 96 ? 0.925 5.233 -5.610 1.00 62.94 96 GLN A CA 1
ATOM 750 C C . GLN A 1 96 ? 1.987 6.079 -6.329 1.00 62.94 96 GLN A C 1
ATOM 752 O O . GLN A 1 96 ? 2.375 5.749 -7.447 1.00 62.94 96 GLN A O 1
ATOM 757 N N . LEU A 1 97 ? 2.499 7.128 -5.680 1.00 62.38 97 LEU A N 1
ATOM 758 C CA . LEU A 1 97 ? 3.588 7.970 -6.185 1.00 62.38 97 LEU A CA 1
ATOM 759 C C . LEU A 1 97 ? 4.901 7.190 -6.316 1.00 62.38 97 LEU A C 1
ATOM 761 O O . LEU A 1 97 ? 5.694 7.466 -7.210 1.00 62.38 97 LEU A O 1
ATOM 765 N N . LEU A 1 98 ? 5.104 6.180 -5.472 1.00 61.97 98 LEU A N 1
ATOM 766 C CA . LEU A 1 98 ? 6.211 5.235 -5.585 1.00 61.97 98 LEU A CA 1
ATOM 767 C C . LEU A 1 98 ? 5.976 4.137 -6.639 1.00 61.97 98 LEU A C 1
ATOM 769 O O . LEU A 1 98 ? 6.858 3.310 -6.850 1.00 61.97 98 LEU A O 1
ATOM 773 N N . GLY A 1 99 ? 4.819 4.101 -7.309 1.00 60.50 99 GLY A N 1
ATOM 774 C CA . GLY A 1 99 ? 4.477 3.064 -8.287 1.00 60.50 99 GLY A CA 1
ATOM 775 C C . GLY A 1 99 ? 4.248 1.678 -7.672 1.00 60.50 99 GLY A C 1
ATOM 776 O O . GLY A 1 99 ? 4.307 0.678 -8.386 1.00 60.50 99 GLY A O 1
ATOM 777 N N . LEU A 1 100 ? 4.012 1.613 -6.358 1.00 62.28 100 LEU A N 1
ATOM 778 C CA . LEU A 1 100 ? 3.741 0.382 -5.623 1.00 62.28 100 LEU A CA 1
ATOM 779 C C . LEU A 1 100 ? 2.258 0.012 -5.686 1.00 62.28 100 LEU A C 1
ATOM 781 O O . LEU A 1 100 ? 1.375 0.869 -5.744 1.00 62.28 100 LEU A O 1
ATOM 785 N N . HIS A 1 101 ? 1.984 -1.290 -5.612 1.00 57.78 101 HIS A N 1
ATOM 786 C CA . HIS A 1 101 ? 0.619 -1.801 -5.584 1.00 57.78 101 HIS A CA 1
ATOM 787 C C . HIS A 1 101 ? -0.121 -1.403 -4.283 1.00 57.78 101 HIS A C 1
ATOM 789 O O . HIS A 1 101 ? 0.525 -1.194 -3.240 1.00 57.78 101 HIS A O 1
ATOM 795 N N . PRO A 1 102 ? -1.468 -1.291 -4.331 1.00 55.00 102 PRO A N 1
ATOM 796 C CA . PRO A 1 102 ? -2.290 -0.923 -3.179 1.00 55.00 102 PRO A CA 1
ATOM 797 C C . PRO A 1 102 ? -2.079 -1.868 -1.994 1.00 55.00 102 PRO A C 1
ATOM 799 O O . PRO A 1 102 ? -1.829 -3.060 -2.177 1.00 55.00 102 PRO A O 1
ATOM 802 N N . MET A 1 103 ? -2.199 -1.346 -0.771 1.00 50.94 103 MET A N 1
ATOM 803 C CA . MET A 1 103 ? -2.121 -2.190 0.422 1.00 50.94 103 MET A CA 1
ATOM 804 C C . MET A 1 103 ? -3.410 -2.998 0.599 1.00 50.94 103 MET A C 1
ATOM 806 O O . MET A 1 103 ? -4.499 -2.450 0.412 1.00 50.94 103 MET A O 1
ATOM 810 N N . PRO A 1 104 ? -3.316 -4.274 1.009 1.00 48.56 104 PRO A N 1
ATOM 811 C CA . PRO A 1 104 ? -4.480 -5.000 1.483 1.00 48.56 104 PRO A CA 1
ATOM 812 C C . PRO A 1 104 ? -4.968 -4.359 2.787 1.00 48.56 104 PRO A C 1
ATOM 814 O O . PRO A 1 104 ? -4.211 -4.223 3.747 1.00 48.56 104 PRO A O 1
ATOM 817 N N . MET A 1 105 ? -6.238 -3.969 2.822 1.00 42.09 105 MET A N 1
ATOM 818 C CA . MET A 1 105 ? -6.903 -3.489 4.033 1.00 42.09 105 MET A CA 1
ATOM 819 C C . MET A 1 105 ? -7.525 -4.665 4.793 1.00 42.09 105 MET A C 1
ATOM 821 O O . MET A 1 105 ? -8.134 -5.551 4.193 1.00 42.09 105 MET A O 1
ATOM 825 N N . MET A 1 106 ? -7.363 -4.683 6.116 1.00 38.84 106 MET A N 1
ATOM 826 C CA . MET A 1 106 ? -7.954 -5.686 7.001 1.00 38.84 106 MET A CA 1
ATOM 827 C C . MET A 1 106 ? -8.756 -4.977 8.087 1.00 38.84 106 MET A C 1
ATOM 829 O O . MET A 1 106 ? -8.192 -4.244 8.892 1.00 38.84 106 MET A O 1
ATOM 833 N N . VAL A 1 107 ? -10.055 -5.258 8.149 1.00 37.25 107 VAL A N 1
ATOM 834 C CA . VAL A 1 107 ? -10.907 -4.860 9.273 1.00 37.25 107 VAL A CA 1
ATOM 835 C C . VAL A 1 107 ? -10.903 -6.000 10.283 1.00 37.25 107 VAL A C 1
ATOM 837 O O . VAL A 1 107 ? -11.282 -7.124 9.950 1.00 37.25 107 VAL A O 1
ATOM 840 N N . ARG A 1 108 ? -10.449 -5.742 11.512 1.00 38.00 108 ARG A N 1
ATOM 841 C CA . ARG A 1 108 ? -10.418 -6.745 12.583 1.00 38.00 108 ARG A CA 1
ATOM 842 C C . ARG A 1 108 ? -10.991 -6.157 13.881 1.00 38.00 108 ARG A C 1
ATOM 844 O O . ARG A 1 108 ? -10.397 -5.220 14.403 1.00 38.00 108 ARG A O 1
ATOM 851 N N . PRO A 1 109 ? -12.059 -6.735 14.461 1.00 40.03 109 PRO A N 1
ATOM 852 C CA . PRO A 1 109 ? -12.483 -6.398 15.819 1.00 40.03 109 PRO A CA 1
ATOM 853 C C . PRO A 1 109 ? -11.478 -6.919 16.867 1.00 40.03 109 PRO A C 1
ATOM 855 O O . PRO A 1 109 ? -10.825 -7.950 16.673 1.00 40.03 109 PRO A O 1
ATOM 858 N N . SER A 1 110 ? -11.351 -6.211 17.993 1.00 41.81 110 SER A N 1
ATOM 859 C CA . SER A 1 110 ? -10.435 -6.538 19.100 1.00 41.81 110 SER A CA 1
ATOM 860 C C . SER A 1 110 ? -10.767 -7.871 19.788 1.00 41.81 110 SER A C 1
ATOM 862 O O . SER A 1 110 ? -9.858 -8.562 20.252 1.00 41.81 110 SER A O 1
ATOM 864 N N . SER A 1 111 ? -12.036 -8.284 19.770 1.00 43.00 111 SER A N 1
ATOM 865 C CA . SER A 1 111 ? -12.508 -9.597 20.214 1.00 43.00 111 SER A CA 1
ATOM 866 C C . SER A 1 111 ? -13.722 -10.052 19.392 1.00 43.00 111 SER A C 1
ATOM 868 O O . SER A 1 111 ? -14.516 -9.242 18.915 1.00 43.00 111 SER A O 1
ATOM 870 N N . CYS A 1 112 ? -13.855 -11.364 19.194 1.00 55.81 112 CYS A N 1
ATOM 871 C CA . CYS A 1 112 ? -15.037 -11.972 18.583 1.00 55.81 112 CYS A CA 1
ATOM 872 C C . CYS A 1 112 ? -15.845 -12.678 19.682 1.00 55.81 112 CYS A C 1
ATOM 874 O O . CYS A 1 112 ? -15.237 -13.401 20.474 1.00 55.81 112 CYS A O 1
ATOM 876 N N . PRO A 1 113 ? -17.183 -12.540 19.725 1.00 68.25 113 PRO A N 1
ATOM 877 C CA . PRO A 1 113 ? -18.023 -13.363 20.591 1.00 68.25 113 PRO A CA 1
ATOM 878 C C . PRO A 1 113 ? -17.758 -14.853 20.337 1.00 68.25 113 PRO A C 1
ATOM 880 O O . PRO A 1 113 ? -17.691 -15.275 19.181 1.00 68.25 113 PRO A O 1
ATOM 883 N N . GLU A 1 114 ? -17.643 -15.657 21.397 1.00 65.12 114 GLU A N 1
ATOM 884 C CA . GLU A 1 114 ? -17.333 -17.098 21.303 1.00 65.12 114 GLU A CA 1
ATOM 885 C C . GLU A 1 114 ? -18.334 -17.873 20.433 1.00 65.12 114 GLU A C 1
ATOM 887 O O . GLU A 1 114 ? -17.993 -18.893 19.842 1.00 65.12 114 GLU A O 1
ATOM 892 N N . ASN A 1 115 ? -19.559 -17.357 20.309 1.00 74.38 115 ASN A N 1
ATOM 893 C CA . ASN A 1 115 ? -20.642 -17.977 19.553 1.00 74.38 115 ASN A CA 1
ATOM 894 C C . ASN A 1 115 ? -20.831 -17.379 18.146 1.00 74.38 115 ASN A C 1
ATOM 896 O O . ASN A 1 115 ? -21.936 -17.397 17.602 1.00 74.38 115 ASN A O 1
ATOM 900 N N . ASN A 1 116 ? -19.782 -16.789 17.565 1.00 65.81 116 ASN A N 1
ATOM 901 C CA . ASN A 1 116 ? -19.866 -16.232 16.222 1.00 65.81 116 ASN A CA 1
ATOM 902 C C . ASN A 1 116 ? -19.876 -17.354 15.174 1.00 65.81 116 ASN A C 1
ATOM 904 O O . ASN A 1 116 ? -18.966 -18.182 15.095 1.00 65.81 116 ASN A O 1
ATOM 908 N N . THR A 1 117 ? -20.922 -17.389 14.356 1.00 67.81 117 THR A N 1
ATOM 909 C CA . THR A 1 117 ? -21.063 -18.390 13.301 1.00 67.81 117 THR A CA 1
ATOM 910 C C . THR A 1 117 ? -20.115 -18.085 12.149 1.00 67.81 117 THR A C 1
ATOM 912 O O . THR A 1 117 ? -20.041 -16.953 11.672 1.00 67.81 117 THR A O 1
ATOM 915 N N . ARG A 1 118 ? -19.424 -19.113 11.652 1.00 69.06 118 ARG A N 1
ATOM 916 C CA . ARG A 1 118 ? -18.572 -19.017 10.462 1.00 69.06 118 ARG A CA 1
ATOM 917 C C . ARG A 1 118 ? -19.377 -18.499 9.264 1.00 69.06 118 ARG A C 1
ATOM 919 O O . ARG A 1 118 ? -20.336 -19.145 8.845 1.00 69.06 118 ARG A O 1
ATOM 926 N N . VAL A 1 119 ? -18.953 -17.380 8.681 1.00 73.94 119 VAL A N 1
ATOM 927 C CA . VAL A 1 119 ? -19.543 -16.852 7.444 1.00 73.94 119 VAL A CA 1
ATOM 928 C C . VAL A 1 119 ? -19.089 -17.724 6.279 1.00 73.94 119 VAL A C 1
ATOM 930 O O . VAL A 1 119 ? -17.895 -17.900 6.056 1.00 73.94 119 VAL A O 1
ATOM 933 N N . VAL A 1 120 ? -20.027 -18.301 5.530 1.00 72.25 120 VAL A N 1
ATOM 934 C CA . VAL A 1 120 ? -19.690 -19.067 4.326 1.00 72.25 120 VAL A CA 1
ATOM 935 C C . VAL A 1 120 ? -19.403 -18.080 3.202 1.00 72.25 120 VAL A C 1
ATOM 937 O O . VAL A 1 120 ? -20.316 -17.474 2.652 1.00 72.25 120 VAL A O 1
ATOM 940 N N . TRP A 1 121 ? -18.126 -17.917 2.873 1.00 78.12 121 TRP A N 1
ATOM 941 C CA . TRP A 1 121 ? -17.676 -17.074 1.771 1.00 78.12 121 TRP A CA 1
ATOM 942 C C . TRP A 1 121 ? -16.579 -17.789 0.973 1.00 78.12 121 TRP A C 1
ATOM 944 O O . TRP A 1 121 ? -15.834 -18.620 1.506 1.00 78.12 121 TRP A O 1
ATOM 954 N N . GLN A 1 122 ? -16.520 -17.486 -0.322 1.00 82.81 122 GLN A N 1
ATOM 955 C CA . GLN A 1 122 ? -15.584 -18.087 -1.260 1.00 82.81 122 GLN A CA 1
ATOM 956 C C . GLN A 1 122 ? -14.230 -17.380 -1.174 1.00 82.81 122 GLN A C 1
ATOM 958 O O . GLN A 1 122 ? -14.086 -16.264 -1.657 1.00 82.81 122 GLN A O 1
ATOM 963 N N . ASN A 1 123 ? -13.225 -18.046 -0.604 1.00 85.56 123 ASN A N 1
ATOM 964 C CA . ASN A 1 123 ? -11.859 -17.528 -0.597 1.00 85.56 123 ASN A CA 1
ATOM 965 C C . ASN A 1 123 ? -11.134 -17.984 -1.861 1.00 85.56 123 ASN A C 1
ATOM 967 O O . ASN A 1 123 ? -11.065 -19.183 -2.138 1.00 85.56 123 ASN A O 1
ATOM 971 N N . PHE A 1 124 ? -10.568 -17.045 -2.607 1.00 89.75 124 PHE A N 1
ATOM 972 C CA . PHE A 1 124 ? -9.721 -17.367 -3.750 1.00 89.75 124 PHE A CA 1
ATOM 973 C C . PHE A 1 124 ? -8.268 -17.575 -3.299 1.00 89.75 124 PHE A C 1
ATOM 975 O O . PHE A 1 124 ? -7.876 -17.032 -2.262 1.00 89.75 124 PHE A O 1
ATOM 982 N N . PRO A 1 125 ? -7.468 -18.368 -4.035 1.00 90.69 125 PRO A N 1
ATOM 983 C CA . PRO A 1 125 ? -6.025 -18.420 -3.819 1.00 90.69 125 PRO A CA 1
ATOM 984 C C . PRO A 1 125 ? -5.409 -17.019 -3.888 1.00 90.69 125 PRO A C 1
ATOM 986 O O . PRO A 1 125 ? -5.960 -16.140 -4.550 1.00 90.69 125 PRO A O 1
ATOM 989 N N . ASN A 1 126 ? -4.289 -16.789 -3.203 1.00 86.50 126 ASN A N 1
ATOM 990 C CA . ASN A 1 126 ? -3.672 -15.468 -3.215 1.00 86.50 126 ASN A CA 1
ATOM 991 C C . ASN A 1 126 ? -3.013 -15.183 -4.574 1.00 86.50 126 ASN A C 1
ATOM 993 O O . ASN A 1 126 ? -2.428 -16.080 -5.182 1.00 86.50 126 ASN A O 1
ATOM 997 N N . LEU A 1 127 ? -3.097 -13.934 -5.032 1.00 86.69 127 LEU A N 1
ATOM 998 C CA . LEU A 1 127 ? -2.376 -13.447 -6.205 1.00 86.69 127 LEU A CA 1
ATOM 999 C C . LEU A 1 127 ? -1.079 -12.792 -5.756 1.00 86.69 127 LEU A C 1
ATOM 1001 O O . LEU A 1 127 ? -1.095 -11.848 -4.967 1.00 86.69 127 LEU A O 1
ATOM 1005 N N . HIS A 1 128 ? 0.029 -13.224 -6.336 1.00 87.31 128 HIS A N 1
ATOM 1006 C CA . HIS A 1 128 ? 1.339 -12.643 -6.110 1.00 87.31 128 HIS A CA 1
ATOM 1007 C C . HIS A 1 128 ? 1.855 -11.944 -7.352 1.00 87.31 128 HIS A C 1
ATOM 1009 O O . HIS A 1 128 ? 1.682 -12.405 -8.483 1.00 87.31 128 HIS A O 1
ATOM 1015 N N . ILE A 1 129 ? 2.554 -10.845 -7.106 1.00 88.25 129 ILE A N 1
ATOM 1016 C CA . ILE A 1 129 ? 3.285 -10.094 -8.116 1.00 88.25 129 ILE A CA 1
ATOM 1017 C C . ILE A 1 129 ? 4.754 -10.430 -7.890 1.00 88.25 129 ILE A C 1
ATOM 1019 O O . ILE A 1 129 ? 5.379 -9.942 -6.955 1.00 88.25 129 ILE A O 1
ATOM 1023 N 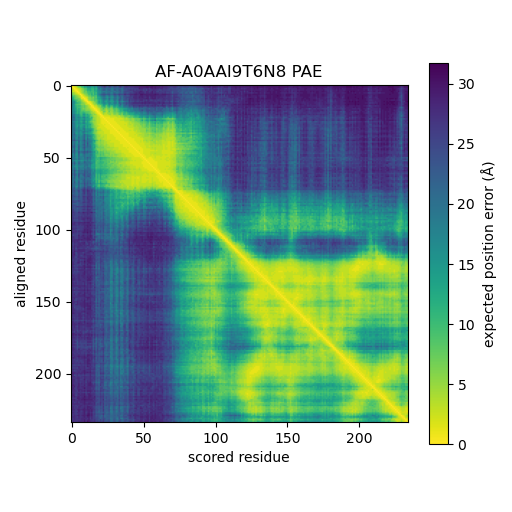N . VAL A 1 130 ? 5.285 -11.333 -8.708 1.00 89.94 130 VAL A N 1
ATOM 1024 C CA . VAL A 1 130 ? 6.592 -11.968 -8.485 1.00 89.94 130 VAL A CA 1
ATOM 1025 C C . VAL A 1 130 ? 7.722 -10.950 -8.581 1.00 89.94 130 VAL A C 1
ATOM 1027 O O . VAL A 1 130 ? 8.664 -10.979 -7.798 1.00 89.94 130 VAL A O 1
ATOM 1030 N N . ASN A 1 131 ? 7.625 -10.037 -9.542 1.00 88.94 131 ASN A N 1
ATOM 1031 C CA . ASN A 1 131 ? 8.610 -8.996 -9.787 1.00 88.94 131 ASN A CA 1
ATOM 1032 C C . ASN A 1 131 ? 8.067 -7.628 -9.352 1.00 88.94 131 ASN A C 1
ATOM 1034 O O . ASN A 1 131 ? 8.002 -6.693 -10.149 1.00 88.94 131 ASN A O 1
ATOM 1038 N N . GLN A 1 132 ? 7.636 -7.494 -8.095 1.00 85.38 132 GLN A N 1
ATOM 1039 C CA . GLN A 1 132 ? 7.299 -6.178 -7.534 1.00 85.38 132 GLN A CA 1
ATOM 1040 C C . GLN A 1 132 ? 8.510 -5.254 -7.655 1.00 85.38 132 GLN A C 1
ATOM 1042 O O . GLN A 1 132 ? 9.608 -5.683 -7.319 1.00 85.38 132 GLN A O 1
ATOM 1047 N N . PRO A 1 133 ? 8.361 -4.020 -8.154 1.00 85.94 133 PRO A N 1
ATOM 1048 C CA . PRO A 1 133 ? 9.506 -3.136 -8.279 1.00 85.94 133 PRO A CA 1
ATOM 1049 C C . PRO A 1 133 ? 10.005 -2.724 -6.888 1.00 85.94 133 PRO A C 1
ATOM 1051 O O . PRO A 1 133 ? 9.210 -2.374 -6.015 1.00 85.94 133 PRO A O 1
ATOM 1054 N N . ASN A 1 134 ? 11.323 -2.744 -6.685 1.00 86.88 134 ASN A N 1
ATOM 1055 C CA . ASN A 1 134 ? 11.917 -2.291 -5.432 1.00 86.88 134 ASN A CA 1
ATOM 1056 C C . ASN A 1 134 ? 12.201 -0.790 -5.508 1.00 86.88 134 ASN A C 1
ATOM 1058 O O . ASN A 1 134 ? 13.097 -0.346 -6.229 1.00 86.88 134 ASN A O 1
ATOM 1062 N N . VAL A 1 135 ? 11.454 -0.015 -4.723 1.00 81.44 135 VAL A N 1
ATOM 1063 C CA . VAL A 1 135 ? 11.581 1.448 -4.647 1.00 81.44 135 VAL A CA 1
ATOM 1064 C C . VAL A 1 135 ? 12.946 1.910 -4.149 1.00 81.44 135 VAL A C 1
ATOM 1066 O O . VAL A 1 135 ? 13.356 3.015 -4.494 1.00 81.44 135 VAL A O 1
ATOM 1069 N N . ASN A 1 136 ? 13.665 1.063 -3.409 1.00 83.88 136 ASN A N 1
ATOM 1070 C CA . ASN A 1 136 ? 14.987 1.356 -2.865 1.00 83.88 136 ASN A CA 1
ATOM 1071 C C . ASN A 1 136 ? 16.112 1.169 -3.892 1.00 83.88 136 ASN A C 1
ATOM 1073 O O . ASN A 1 136 ? 17.240 1.579 -3.624 1.00 83.88 136 ASN A O 1
ATOM 1077 N N . ARG A 1 137 ? 15.849 0.572 -5.063 1.00 86.81 137 ARG A N 1
ATOM 1078 C CA . ARG A 1 137 ? 16.858 0.430 -6.124 1.00 86.81 137 ARG A CA 1
ATOM 1079 C C . ARG A 1 137 ? 16.946 1.678 -6.984 1.00 86.81 137 ARG A C 1
ATOM 1081 O O . ARG A 1 137 ? 15.919 2.285 -7.280 1.00 86.81 137 ARG A O 1
ATOM 1088 N N . PHE A 1 138 ? 18.141 2.003 -7.483 1.00 85.81 138 PHE A N 1
ATOM 1089 C CA . PHE A 1 138 ? 18.296 3.056 -8.499 1.00 85.81 138 PHE A CA 1
ATOM 1090 C C . PHE A 1 138 ? 17.534 2.710 -9.790 1.00 85.81 138 PHE A C 1
ATOM 1092 O O . PHE A 1 138 ? 16.856 3.566 -10.348 1.00 85.81 138 PHE A O 1
ATOM 1099 N N . ASN A 1 139 ? 17.575 1.438 -10.205 1.00 85.25 139 ASN A N 1
ATOM 1100 C CA . ASN A 1 139 ? 16.933 0.930 -11.415 1.00 85.25 139 ASN A CA 1
ATOM 1101 C C . ASN A 1 139 ? 15.947 -0.195 -11.068 1.00 85.25 139 ASN A C 1
ATOM 1103 O O . ASN A 1 139 ? 16.344 -1.255 -10.585 1.00 85.25 139 ASN A O 1
ATOM 1107 N N . ALA A 1 140 ? 14.663 0.020 -11.359 1.00 79.31 140 ALA A N 1
ATOM 1108 C CA . ALA A 1 140 ? 13.590 -0.931 -11.062 1.00 79.31 140 ALA A CA 1
ATOM 1109 C C . ALA A 1 140 ? 13.571 -2.178 -11.971 1.00 79.31 140 ALA A C 1
ATOM 1111 O O . ALA A 1 140 ? 12.863 -3.142 -11.687 1.00 79.31 140 ALA A O 1
ATOM 1112 N N . ASN A 1 141 ? 14.339 -2.189 -13.064 1.00 83.25 141 ASN A N 1
ATOM 1113 C CA . ASN A 1 141 ? 14.482 -3.346 -13.951 1.00 83.25 141 ASN A CA 1
ATOM 1114 C C . ASN A 1 141 ? 15.455 -4.400 -13.394 1.00 83.25 141 ASN A C 1
ATOM 1116 O O . ASN A 1 141 ? 15.463 -5.536 -13.855 1.00 83.25 141 ASN A O 1
ATOM 1120 N N . THR A 1 142 ? 16.288 -4.040 -12.411 1.00 87.00 142 THR A N 1
ATOM 1121 C CA . THR A 1 142 ? 17.212 -4.983 -11.754 1.00 87.00 142 THR A CA 1
ATOM 1122 C C . THR A 1 142 ? 16.608 -5.641 -10.517 1.00 87.00 142 THR A C 1
ATOM 1124 O O . THR A 1 142 ? 17.287 -6.427 -9.856 1.00 87.00 142 THR A O 1
ATOM 1127 N N . THR A 1 143 ? 15.343 -5.341 -10.201 1.00 88.56 143 THR A N 1
ATOM 1128 C CA . THR A 1 143 ? 14.641 -5.974 -9.087 1.00 88.56 143 THR A CA 1
ATOM 1129 C C . THR A 1 143 ? 14.510 -7.473 -9.318 1.00 88.56 143 THR A C 1
ATOM 1131 O O . THR A 1 143 ? 14.043 -7.918 -10.369 1.00 88.56 143 THR A O 1
ATOM 1134 N N . GLN A 1 144 ? 14.928 -8.251 -8.325 1.00 89.88 144 GLN A N 1
ATOM 1135 C CA . GLN A 1 144 ? 14.831 -9.700 -8.367 1.00 89.88 144 GLN A CA 1
ATOM 1136 C C . GLN A 1 144 ? 13.397 -10.160 -8.093 1.00 89.88 144 GLN A C 1
ATOM 1138 O O . GLN A 1 144 ? 12.570 -9.440 -7.530 1.00 89.88 144 GLN A O 1
ATOM 1143 N N . ASN A 1 145 ? 13.102 -11.394 -8.493 1.00 91.38 145 ASN A N 1
ATOM 1144 C CA . ASN A 1 145 ? 11.852 -12.032 -8.104 1.00 91.38 145 ASN A CA 1
ATOM 1145 C C . ASN A 1 145 ? 11.809 -12.170 -6.577 1.00 91.38 145 ASN A C 1
ATOM 1147 O O . ASN A 1 145 ? 12.787 -12.624 -5.986 1.00 91.38 145 ASN A O 1
ATOM 1151 N N . TRP A 1 146 ? 10.667 -11.841 -5.974 1.00 90.62 146 TRP A N 1
ATOM 1152 C CA . TRP A 1 146 ? 10.426 -11.942 -4.530 1.00 90.62 146 TRP A CA 1
ATOM 1153 C C . TRP A 1 146 ? 11.353 -11.079 -3.668 1.00 90.62 146 TRP A C 1
ATOM 1155 O O . TRP A 1 146 ? 11.694 -11.449 -2.549 1.00 90.62 146 TRP A O 1
ATOM 1165 N N . GLU A 1 147 ? 11.757 -9.913 -4.173 1.00 90.19 147 GLU A N 1
ATOM 1166 C CA . GLU A 1 147 ? 12.571 -8.948 -3.426 1.00 90.19 147 GLU A CA 1
ATOM 1167 C C . GLU A 1 147 ? 11.726 -8.134 -2.421 1.00 90.19 147 GLU A C 1
ATOM 1169 O O . GLU A 1 147 ? 11.628 -6.905 -2.479 1.00 90.19 147 GLU A O 1
ATOM 1174 N N . THR A 1 148 ? 11.065 -8.850 -1.513 1.00 85.06 148 THR A N 1
ATOM 1175 C CA . THR A 1 148 ? 10.145 -8.356 -0.482 1.00 85.06 148 THR A CA 1
ATOM 1176 C C . THR A 1 148 ? 10.484 -8.976 0.876 1.00 85.06 148 THR A C 1
ATOM 1178 O O . THR A 1 148 ? 11.024 -10.075 0.954 1.00 85.06 148 THR A O 1
ATOM 1181 N N . ILE A 1 149 ? 10.141 -8.296 1.974 1.00 82.38 149 ILE A N 1
ATOM 1182 C CA . ILE A 1 149 ? 10.430 -8.752 3.353 1.00 82.38 149 ILE A CA 1
ATOM 1183 C C . ILE A 1 149 ? 9.578 -9.972 3.768 1.00 82.38 149 ILE A C 1
ATOM 1185 O O . ILE A 1 149 ? 9.858 -10.629 4.771 1.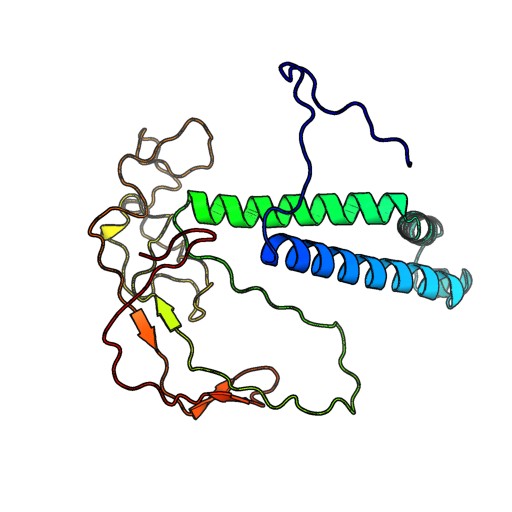00 82.38 149 ILE A O 1
ATOM 1189 N N . GLY A 1 150 ? 8.552 -10.314 2.991 1.00 82.56 150 GLY A N 1
ATOM 1190 C CA . GLY A 1 150 ? 7.737 -11.501 3.214 1.00 82.56 150 GLY A CA 1
ATOM 1191 C C . GLY A 1 150 ? 6.999 -11.963 1.960 1.00 82.56 150 GLY A C 1
ATOM 1192 O O . GLY A 1 150 ? 7.301 -11.532 0.847 1.00 82.56 150 GLY A O 1
ATOM 1193 N N . ASN A 1 151 ? 6.054 -12.883 2.165 1.00 78.81 151 ASN A N 1
ATOM 1194 C CA . ASN A 1 151 ? 5.314 -13.581 1.111 1.00 78.81 151 ASN A CA 1
ATOM 1195 C C . ASN A 1 151 ? 3.859 -13.099 0.954 1.00 78.81 151 ASN A C 1
ATOM 1197 O O . ASN A 1 151 ? 3.031 -13.777 0.351 1.00 78.81 151 ASN A O 1
ATOM 1201 N N . ARG A 1 152 ? 3.479 -11.974 1.557 1.00 76.19 152 ARG A N 1
ATOM 1202 C CA . ARG A 1 152 ? 2.169 -11.358 1.322 1.00 76.19 152 ARG A CA 1
ATOM 1203 C C . ARG A 1 152 ? 2.284 -10.410 0.141 1.00 76.19 152 ARG A C 1
ATOM 1205 O O . ARG A 1 152 ? 3.258 -9.680 0.006 1.00 76.19 152 ARG A O 1
ATOM 1212 N N . THR A 1 153 ? 1.225 -10.321 -0.654 1.00 73.00 153 THR A N 1
ATOM 1213 C CA . THR A 1 153 ? 1.146 -9.422 -1.818 1.00 73.00 153 THR A CA 1
ATOM 1214 C C . THR A 1 153 ? 1.382 -7.949 -1.459 1.00 73.00 153 THR A C 1
ATOM 1216 O O . THR A 1 153 ? 1.817 -7.166 -2.298 1.00 73.00 153 THR A O 1
ATOM 1219 N N . GLY A 1 154 ? 1.106 -7.564 -0.209 1.00 69.31 154 GLY A N 1
ATOM 1220 C CA . GLY A 1 154 ? 1.340 -6.216 0.309 1.00 69.31 154 GLY A CA 1
ATOM 1221 C C . GLY A 1 154 ? 2.654 -6.020 1.070 1.00 69.31 154 GLY A C 1
ATOM 1222 O O . GLY A 1 154 ? 2.867 -4.915 1.569 1.00 69.31 154 GLY A O 1
ATOM 1223 N N . ASP A 1 155 ? 3.500 -7.047 1.206 1.00 74.38 155 ASP A N 1
ATOM 1224 C CA . ASP A 1 155 ? 4.740 -6.925 1.976 1.00 74.38 155 ASP A CA 1
ATOM 1225 C C . ASP A 1 155 ? 5.687 -5.895 1.334 1.00 74.38 155 ASP A C 1
ATOM 1227 O O . ASP A 1 155 ? 5.738 -5.760 0.106 1.00 74.38 155 ASP A O 1
ATOM 1231 N N . PRO A 1 156 ? 6.415 -5.115 2.153 1.00 74.25 156 PRO A N 1
ATOM 1232 C CA . PRO A 1 156 ? 7.307 -4.084 1.649 1.00 74.25 156 PRO A CA 1
ATOM 1233 C C . PRO A 1 156 ? 8.485 -4.695 0.889 1.00 74.25 156 PRO A C 1
ATOM 1235 O O . PRO A 1 156 ? 8.891 -5.831 1.152 1.00 74.25 156 PRO A O 1
ATOM 1238 N N . SER A 1 157 ? 9.050 -3.917 -0.036 1.00 80.69 157 SER A N 1
ATOM 1239 C CA . SER A 1 157 ? 10.291 -4.272 -0.725 1.00 80.69 157 SER A CA 1
ATOM 1240 C C . SER A 1 157 ? 11.434 -4.475 0.268 1.00 80.69 157 SER A C 1
ATOM 1242 O O . SER A 1 157 ? 11.488 -3.804 1.302 1.00 80.69 157 SER A O 1
ATOM 1244 N N . ASP A 1 158 ? 12.359 -5.377 -0.054 1.00 82.94 158 ASP A N 1
ATOM 1245 C CA . ASP A 1 158 ? 13.548 -5.578 0.769 1.00 82.94 158 ASP A CA 1
ATOM 1246 C C . ASP A 1 158 ? 14.463 -4.343 0.710 1.00 82.94 158 ASP A C 1
ATOM 1248 O O . ASP A 1 158 ? 14.824 -3.853 -0.362 1.00 82.94 158 ASP A O 1
ATOM 1252 N N . SER A 1 159 ? 14.829 -3.808 1.871 1.00 83.00 159 SER A N 1
ATOM 1253 C CA . SER A 1 159 ? 15.756 -2.676 1.980 1.00 83.00 159 SER A CA 1
ATOM 1254 C C . SER A 1 159 ? 17.218 -3.120 2.100 1.00 83.00 159 SER A C 1
ATOM 1256 O O . SER A 1 159 ? 18.110 -2.287 1.955 1.00 83.00 159 SER A O 1
ATOM 1258 N N . ASN A 1 160 ? 17.487 -4.411 2.326 1.00 84.50 160 ASN A N 1
ATOM 1259 C CA . ASN A 1 160 ? 18.830 -4.985 2.454 1.00 84.50 160 ASN A CA 1
ATOM 1260 C C . ASN A 1 160 ? 19.462 -5.288 1.085 1.00 84.50 160 ASN A C 1
ATOM 1262 O O . ASN A 1 160 ? 19.922 -6.395 0.809 1.00 84.50 160 ASN A O 1
ATOM 1266 N N . ILE A 1 161 ? 19.493 -4.283 0.217 1.00 86.25 161 ILE A N 1
ATOM 1267 C CA . ILE A 1 161 ? 20.171 -4.339 -1.080 1.00 86.25 161 ILE A CA 1
ATOM 1268 C C . ILE A 1 161 ? 21.586 -3.758 -0.971 1.00 86.25 161 ILE A C 1
ATOM 1270 O O . ILE A 1 161 ? 21.874 -2.950 -0.088 1.00 86.25 161 ILE A O 1
ATOM 1274 N N . ALA A 1 162 ? 22.478 -4.161 -1.876 1.00 88.31 162 ALA A N 1
ATOM 1275 C CA . ALA A 1 162 ? 23.841 -3.639 -1.908 1.00 88.31 162 ALA A CA 1
ATOM 1276 C C . ALA A 1 162 ? 23.854 -2.109 -2.122 1.00 88.31 162 ALA A C 1
ATOM 1278 O O . ALA A 1 162 ? 23.020 -1.570 -2.854 1.00 88.31 162 ALA A O 1
ATOM 1279 N N . GLU A 1 163 ? 24.783 -1.397 -1.476 1.00 84.12 163 GLU A N 1
ATOM 1280 C CA . GLU A 1 163 ? 24.823 0.077 -1.492 1.00 84.12 163 GLU A CA 1
ATOM 1281 C C . GLU A 1 163 ? 25.018 0.662 -2.898 1.00 84.12 163 GLU A C 1
ATOM 1283 O O . GLU A 1 163 ? 24.461 1.711 -3.215 1.00 84.12 163 GLU A O 1
ATOM 1288 N N . ASP A 1 164 ? 25.745 -0.042 -3.767 1.00 86.75 164 ASP A N 1
ATOM 1289 C CA . ASP A 1 164 ? 25.937 0.311 -5.178 1.00 86.75 164 ASP A CA 1
ATOM 1290 C C . ASP A 1 164 ? 24.646 0.188 -6.004 1.00 86.75 164 ASP A C 1
ATOM 1292 O O . ASP A 1 164 ? 24.535 0.763 -7.086 1.00 86.75 164 ASP A O 1
ATOM 1296 N N . GLN A 1 165 ? 23.658 -0.540 -5.484 1.00 86.81 165 GLN A N 1
ATOM 1297 C CA . GLN A 1 165 ? 22.347 -0.736 -6.092 1.00 86.81 165 GLN A CA 1
ATOM 1298 C C . GLN A 1 165 ? 21.243 0.092 -5.426 1.00 86.81 165 GLN A C 1
ATOM 1300 O O . GLN A 1 165 ? 20.147 0.210 -5.985 1.00 86.81 165 GLN A O 1
ATOM 1305 N N . SER A 1 166 ? 21.526 0.681 -4.266 1.00 85.94 166 SER A N 1
ATOM 1306 C CA . SER A 1 166 ? 20.576 1.463 -3.483 1.00 85.94 166 SER A CA 1
ATOM 1307 C C . SER A 1 166 ? 20.526 2.921 -3.928 1.00 85.94 166 SER A C 1
ATOM 1309 O O . SER A 1 166 ? 21.553 3.549 -4.173 1.00 85.94 166 SER A O 1
ATOM 1311 N N . CYS A 1 167 ? 19.321 3.484 -3.988 1.00 81.69 167 CYS A N 1
ATOM 1312 C CA . CYS A 1 167 ? 19.084 4.909 -4.224 1.00 81.69 167 CYS A CA 1
ATOM 1313 C C . CYS A 1 167 ? 18.971 5.733 -2.928 1.00 81.69 167 CYS A C 1
ATOM 1315 O O . CYS A 1 167 ? 18.903 6.961 -2.992 1.00 81.69 167 CYS A O 1
ATOM 1317 N N . VAL A 1 168 ? 18.940 5.084 -1.755 1.00 79.81 168 VAL A N 1
ATOM 1318 C CA . VAL A 1 168 ? 18.625 5.728 -0.462 1.00 79.81 168 VAL A CA 1
ATOM 1319 C C . VAL A 1 168 ? 19.741 6.672 -0.001 1.00 79.81 168 VAL A C 1
ATOM 1321 O O . VAL A 1 168 ? 19.468 7.712 0.592 1.00 79.81 168 VAL A O 1
ATOM 1324 N N . HIS A 1 169 ? 20.996 6.348 -0.321 1.00 76.69 169 HIS A N 1
ATOM 1325 C CA . HIS A 1 169 ? 22.179 7.129 0.068 1.00 76.69 169 HIS A CA 1
ATOM 1326 C C . HIS A 1 169 ? 22.912 7.748 -1.136 1.00 76.69 169 HIS A C 1
ATOM 1328 O O . HIS A 1 169 ? 24.090 8.091 -1.046 1.00 76.69 169 HIS A O 1
ATOM 1334 N N . GLN A 1 170 ? 22.233 7.881 -2.280 1.00 75.00 170 GLN A N 1
ATOM 1335 C CA . GLN A 1 170 ? 22.823 8.454 -3.491 1.00 75.00 170 GLN A CA 1
ATOM 1336 C C . GLN A 1 170 ? 22.718 9.977 -3.495 1.00 75.00 170 GLN A C 1
ATOM 1338 O O . GLN A 1 170 ? 21.639 10.529 -3.335 1.00 75.00 170 GLN A O 1
ATOM 1343 N N . ASN A 1 171 ? 23.822 10.676 -3.758 1.00 80.31 171 ASN A N 1
ATOM 1344 C CA . ASN A 1 171 ? 23.837 12.145 -3.859 1.00 80.31 171 ASN A CA 1
ATOM 1345 C C . ASN A 1 171 ? 23.739 12.658 -5.305 1.00 80.31 171 ASN A C 1
ATOM 1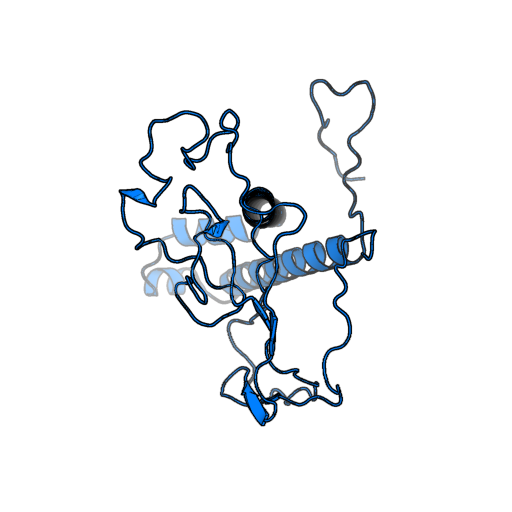347 O O . ASN A 1 171 ? 23.888 13.853 -5.555 1.00 80.31 171 ASN A O 1
ATOM 1351 N N . THR A 1 172 ? 23.514 11.772 -6.274 1.00 80.25 172 THR A N 1
ATOM 1352 C CA . THR A 1 172 ? 23.377 12.146 -7.684 1.00 80.25 172 THR A CA 1
ATOM 1353 C C . THR A 1 172 ? 21.927 12.500 -8.008 1.00 80.25 172 THR A C 1
ATOM 1355 O O . THR A 1 172 ? 21.020 11.687 -7.817 1.00 80.25 172 THR A O 1
ATOM 1358 N N . THR A 1 173 ? 21.708 13.707 -8.539 1.00 79.00 173 THR A N 1
ATOM 1359 C CA . THR A 1 173 ? 20.400 14.154 -9.040 1.00 79.00 173 THR A CA 1
ATOM 1360 C C . THR A 1 173 ? 19.836 13.144 -10.040 1.00 79.00 173 THR A C 1
ATOM 1362 O O . THR A 1 173 ? 20.545 12.714 -10.949 1.00 79.00 173 THR A O 1
ATOM 1365 N N . GLY A 1 174 ? 18.571 12.756 -9.869 1.00 76.75 174 GLY A N 1
ATOM 1366 C CA . GLY A 1 174 ? 17.904 11.756 -10.709 1.00 76.75 174 GLY A CA 1
ATOM 1367 C C . GLY A 1 174 ? 18.011 10.310 -10.211 1.00 76.75 174 GLY A C 1
ATOM 1368 O O . GLY A 1 174 ? 17.234 9.473 -10.661 1.00 76.75 174 GLY A O 1
ATOM 1369 N N . TYR A 1 175 ? 18.921 10.007 -9.277 1.00 79.62 175 TYR A N 1
ATOM 1370 C CA . TYR A 1 175 ? 19.133 8.649 -8.741 1.00 79.62 175 TYR A CA 1
ATOM 1371 C C . TYR A 1 175 ? 18.959 8.548 -7.223 1.00 79.62 175 TYR A C 1
ATOM 1373 O O . TYR A 1 175 ? 18.988 7.451 -6.675 1.00 79.62 175 TYR A O 1
ATOM 1381 N N . ASN A 1 176 ? 18.774 9.680 -6.547 1.00 77.12 176 ASN A N 1
ATOM 1382 C CA . ASN A 1 176 ? 18.396 9.748 -5.142 1.00 77.12 176 ASN A CA 1
ATOM 1383 C C . ASN A 1 176 ? 16.889 9.446 -4.998 1.00 77.12 176 ASN A C 1
ATOM 1385 O O . ASN A 1 176 ? 16.081 10.024 -5.726 1.00 77.12 176 ASN A O 1
ATOM 1389 N N . CYS A 1 177 ? 16.512 8.553 -4.077 1.00 73.00 177 CYS A N 1
ATOM 1390 C CA . CYS A 1 177 ? 15.106 8.253 -3.752 1.00 73.00 177 CYS A CA 1
ATOM 1391 C C . CYS A 1 177 ? 14.666 8.715 -2.355 1.00 73.00 177 CYS A C 1
ATOM 1393 O O . CYS A 1 177 ? 13.650 8.262 -1.830 1.00 73.00 177 CYS A O 1
ATOM 1395 N N . GLY A 1 178 ? 15.422 9.626 -1.755 1.00 70.31 178 GLY A N 1
ATOM 1396 C CA . GLY A 1 178 ? 15.050 10.357 -0.559 1.00 70.31 178 GLY A CA 1
ATOM 1397 C C . GLY A 1 178 ? 13.774 11.179 -0.786 1.00 70.31 178 GLY A C 1
ATOM 1398 O O . GLY A 1 178 ? 13.557 11.718 -1.875 1.00 70.31 178 GLY A O 1
ATOM 1399 N N . PRO A 1 179 ? 12.906 11.282 0.231 1.00 63.09 179 PRO A N 1
ATOM 1400 C CA . PRO A 1 179 ? 11.615 11.940 0.088 1.00 63.09 179 PRO A CA 1
ATOM 1401 C C . PRO A 1 179 ? 11.791 13.453 -0.102 1.00 63.09 179 PRO A C 1
ATOM 1403 O O . PRO A 1 179 ? 12.187 14.162 0.822 1.00 63.09 179 PRO A O 1
ATOM 1406 N N . ALA A 1 180 ? 11.472 13.966 -1.293 1.00 63.31 180 ALA A N 1
ATOM 1407 C CA . ALA A 1 180 ? 11.457 15.400 -1.576 1.00 63.31 180 ALA A CA 1
ATOM 1408 C C . ALA A 1 180 ? 10.578 15.730 -2.792 1.00 63.31 180 ALA A C 1
ATOM 1410 O O . ALA A 1 180 ? 10.695 15.105 -3.840 1.00 63.31 180 ALA A O 1
ATOM 1411 N N . VAL A 1 181 ? 9.762 16.786 -2.692 1.00 57.28 181 VAL A N 1
ATOM 1412 C CA . VAL A 1 181 ? 8.908 17.281 -3.797 1.00 57.28 181 VAL A CA 1
ATOM 1413 C C . VAL A 1 181 ? 9.693 17.829 -4.997 1.00 57.28 181 VAL A C 1
ATOM 1415 O O . VAL A 1 181 ? 9.124 18.051 -6.059 1.00 57.28 181 VAL A O 1
ATOM 1418 N N . SER A 1 182 ? 10.991 18.082 -4.824 1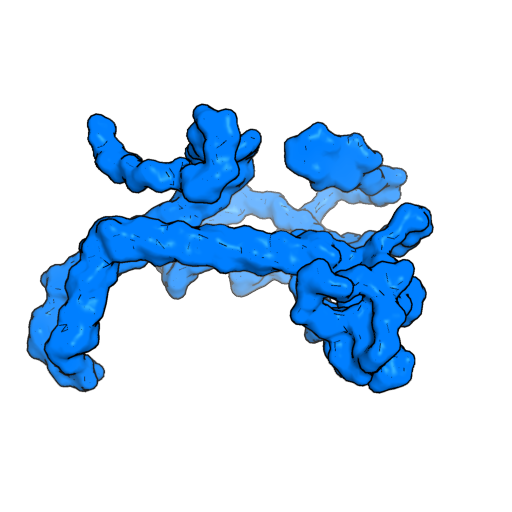.00 67.75 182 SER A N 1
ATOM 1419 C CA . SER A 1 182 ? 11.897 18.620 -5.844 1.00 67.75 182 SER A CA 1
ATOM 1420 C C . SER A 1 182 ? 12.731 17.555 -6.559 1.00 67.75 182 SER A C 1
ATOM 1422 O O . SER A 1 182 ? 13.535 17.907 -7.421 1.00 67.75 182 SER A O 1
ATOM 1424 N N . HIS A 1 183 ? 12.589 16.281 -6.186 1.00 66.38 183 HIS A N 1
ATOM 1425 C CA . HIS A 1 183 ? 13.354 15.188 -6.772 1.00 66.38 183 HIS A CA 1
ATOM 1426 C C . HIS A 1 183 ? 12.486 14.408 -7.753 1.00 66.38 183 HIS A C 1
ATOM 1428 O O . HIS A 1 183 ? 11.470 13.833 -7.372 1.00 66.38 183 HIS A O 1
ATOM 1434 N N . ASP A 1 184 ? 12.918 14.380 -9.011 1.00 66.75 184 ASP A N 1
ATOM 1435 C CA . ASP A 1 184 ? 12.406 13.453 -10.013 1.00 66.75 184 ASP A CA 1
ATOM 1436 C C . ASP A 1 184 ? 13.421 12.321 -10.202 1.00 66.75 184 ASP A C 1
ATOM 1438 O O . ASP A 1 184 ? 14.636 12.552 -10.159 1.00 66.75 184 ASP A O 1
ATOM 1442 N N . ARG A 1 185 ? 12.930 11.095 -10.379 1.00 74.88 185 ARG A N 1
ATOM 1443 C CA . ARG A 1 185 ? 13.771 9.928 -10.650 1.00 74.88 185 ARG A CA 1
ATOM 1444 C C . ARG A 1 185 ? 13.925 9.791 -12.156 1.00 74.88 185 ARG A C 1
ATOM 1446 O O . ARG A 1 185 ? 12.935 9.680 -12.867 1.00 74.88 185 ARG A O 1
ATOM 1453 N N . ASN A 1 186 ? 15.167 9.716 -12.629 1.00 78.44 186 ASN A N 1
ATOM 1454 C CA . ASN A 1 186 ? 15.446 9.473 -14.045 1.00 78.44 186 ASN A CA 1
ATOM 1455 C C . ASN A 1 186 ? 14.858 8.137 -14.510 1.00 78.44 186 ASN A C 1
ATOM 1457 O O . ASN A 1 186 ? 14.243 8.070 -15.571 1.00 78.44 186 ASN A O 1
ATOM 1461 N N . ASP A 1 187 ? 15.043 7.093 -13.699 1.00 78.69 187 ASP A N 1
ATOM 1462 C CA . ASP A 1 187 ? 14.471 5.775 -13.945 1.00 78.69 187 ASP A CA 1
ATOM 1463 C C . ASP A 1 187 ? 13.202 5.607 -13.092 1.00 78.69 187 ASP A C 1
ATOM 1465 O O . ASP A 1 187 ? 13.290 5.508 -11.856 1.00 78.69 187 ASP A O 1
ATOM 1469 N N . PRO A 1 188 ? 12.010 5.576 -13.715 1.00 77.62 188 PRO A N 1
ATOM 1470 C CA . PRO A 1 188 ? 10.764 5.407 -12.989 1.00 77.62 188 PRO A CA 1
ATOM 1471 C C . PRO A 1 188 ? 10.622 3.970 -12.477 1.00 77.62 188 PRO A C 1
ATOM 1473 O O . PRO A 1 188 ? 11.055 2.998 -13.100 1.00 77.62 188 PRO A O 1
ATOM 1476 N N . VAL A 1 189 ? 9.952 3.829 -11.334 1.00 79.75 189 VAL A N 1
ATOM 1477 C CA . VAL A 1 189 ? 9.709 2.531 -10.681 1.00 79.75 189 VAL A CA 1
ATOM 1478 C C . VAL A 1 189 ? 8.760 1.645 -11.510 1.00 79.75 189 VAL A C 1
ATOM 1480 O O . VAL A 1 189 ? 8.853 0.417 -11.492 1.00 79.75 189 VAL A O 1
ATOM 1483 N N . SER A 1 190 ? 7.886 2.273 -12.299 1.00 76.25 190 SER A N 1
ATOM 1484 C CA . SER A 1 190 ? 6.996 1.634 -13.269 1.00 76.25 190 SER A CA 1
ATOM 1485 C C . SER A 1 190 ? 7.086 2.365 -14.609 1.00 76.25 190 SER A C 1
ATOM 1487 O O . SER A 1 190 ? 7.127 3.593 -14.640 1.00 76.25 190 SER A O 1
ATOM 1489 N N . PHE A 1 191 ? 7.130 1.626 -15.719 1.00 78.94 191 PHE A N 1
ATOM 1490 C CA . PHE A 1 191 ? 7.288 2.186 -17.064 1.00 78.94 191 PHE A CA 1
ATOM 1491 C C . PHE A 1 191 ? 6.493 1.393 -18.113 1.00 78.94 191 PHE A C 1
ATOM 1493 O O . PHE A 1 191 ? 6.265 0.191 -17.936 1.00 78.94 191 PHE A O 1
ATOM 1500 N N . PRO A 1 192 ? 6.086 2.031 -19.230 1.00 81.56 192 PRO A N 1
ATOM 1501 C CA . PRO A 1 192 ? 5.419 1.340 -20.330 1.00 81.56 192 PRO A CA 1
ATOM 1502 C C . PRO A 1 192 ? 6.255 0.176 -20.872 1.00 81.56 192 PRO A C 1
ATOM 1504 O O . PRO A 1 192 ? 7.453 0.314 -21.108 1.00 81.56 192 PRO A O 1
ATOM 1507 N N . GLY A 1 193 ? 5.618 -0.976 -21.090 1.00 84.38 193 GLY A N 1
ATOM 1508 C CA . GLY A 1 193 ? 6.289 -2.180 -21.593 1.00 84.38 193 GLY A CA 1
ATOM 1509 C C . GLY A 1 193 ? 7.009 -3.014 -20.528 1.00 84.38 193 GLY A C 1
ATOM 1510 O O . GLY A 1 193 ? 7.543 -4.073 -20.861 1.00 84.38 193 GLY A O 1
ATOM 1511 N N . ARG A 1 194 ? 6.997 -2.597 -19.254 1.00 84.19 194 ARG A N 1
ATOM 1512 C CA . ARG A 1 194 ? 7.459 -3.431 -18.138 1.00 84.19 194 ARG A CA 1
ATOM 1513 C C . ARG A 1 194 ? 6.622 -4.708 -18.059 1.00 84.19 194 ARG A C 1
ATOM 1515 O O . ARG A 1 194 ? 5.398 -4.650 -17.962 1.00 84.19 194 ARG A O 1
ATOM 1522 N N . GLN A 1 195 ? 7.284 -5.862 -18.075 1.00 86.69 195 GLN A N 1
ATOM 1523 C CA . GLN A 1 195 ? 6.615 -7.144 -17.860 1.00 86.69 195 GLN A CA 1
ATOM 1524 C C . GLN A 1 195 ? 6.254 -7.287 -16.381 1.00 86.69 195 GLN A C 1
ATOM 1526 O O . GLN A 1 195 ? 7.097 -7.051 -15.517 1.00 86.69 195 GLN A O 1
ATOM 1531 N N . VAL A 1 196 ? 5.012 -7.669 -16.089 1.00 87.88 196 VAL A N 1
ATOM 1532 C CA . VAL A 1 196 ? 4.543 -7.954 -14.728 1.00 87.88 196 VAL A CA 1
ATOM 1533 C C . VAL A 1 196 ? 4.243 -9.441 -14.637 1.00 87.88 196 VAL A C 1
ATOM 1535 O O . VAL A 1 196 ? 3.365 -9.949 -15.333 1.00 87.88 196 VAL A O 1
ATOM 1538 N N . ASN A 1 197 ? 4.986 -10.132 -13.782 1.00 90.06 197 ASN A N 1
ATOM 1539 C CA . ASN A 1 197 ? 4.873 -11.565 -13.586 1.00 90.06 197 ASN A CA 1
ATOM 1540 C C . ASN A 1 197 ? 3.899 -11.826 -12.444 1.00 90.06 197 ASN A C 1
ATOM 1542 O O . ASN A 1 197 ? 4.145 -11.445 -11.300 1.00 90.06 197 ASN A O 1
ATOM 1546 N N . LEU A 1 198 ? 2.795 -12.483 -12.774 1.00 90.56 198 LEU A N 1
ATOM 1547 C CA . LEU A 1 198 ? 1.721 -12.800 -11.847 1.00 90.56 198 LEU A CA 1
ATOM 1548 C C . LEU A 1 198 ? 1.679 -14.307 -11.619 1.00 90.56 198 LEU A C 1
ATOM 1550 O O . LEU A 1 198 ? 1.761 -15.079 -12.575 1.00 90.56 198 LEU A O 1
ATOM 1554 N N . THR A 1 199 ? 1.523 -14.725 -10.368 1.00 90.69 199 THR A N 1
ATOM 1555 C CA . THR A 1 199 ? 1.296 -16.132 -10.025 1.00 90.69 199 THR A CA 1
ATOM 1556 C C . THR A 1 199 ? 0.225 -16.247 -8.958 1.00 90.69 199 THR A C 1
ATOM 1558 O O . THR A 1 199 ? 0.171 -15.437 -8.038 1.00 90.69 199 THR A O 1
ATOM 1561 N N . TRP A 1 200 ? -0.626 -17.257 -9.087 1.00 90.19 200 TRP A N 1
ATOM 1562 C CA . TRP A 1 200 ? -1.598 -17.608 -8.060 1.00 90.19 200 TRP A CA 1
ATOM 1563 C C . TRP A 1 200 ? -1.032 -18.714 -7.181 1.00 90.19 200 TRP A C 1
ATOM 1565 O O . TRP A 1 200 ? -0.258 -19.547 -7.656 1.00 90.19 200 TRP A O 1
ATOM 1575 N N . ASP A 1 201 ? -1.440 -18.734 -5.919 1.00 90.69 201 ASP A N 1
ATOM 1576 C CA . ASP A 1 201 ? -1.280 -19.922 -5.091 1.00 90.69 201 ASP A CA 1
ATOM 1577 C C . ASP A 1 201 ? -2.150 -21.077 -5.614 1.00 90.69 201 ASP A C 1
ATOM 1579 O O . ASP A 1 201 ? -3.176 -20.875 -6.274 1.00 90.69 201 ASP A O 1
ATOM 1583 N N . GLU A 1 202 ? -1.770 -22.305 -5.267 1.00 90.50 202 GLU A N 1
ATOM 1584 C CA . GLU A 1 202 ? -2.602 -23.478 -5.531 1.00 90.50 202 GLU A CA 1
ATOM 1585 C C . GLU A 1 202 ? -3.901 -23.436 -4.692 1.00 90.50 202 GLU A C 1
ATOM 1587 O O . GLU A 1 202 ? -3.901 -22.970 -3.543 1.00 90.50 202 GLU A O 1
ATOM 1592 N N . PRO A 1 203 ? -5.038 -23.921 -5.225 1.00 92.38 203 PRO A N 1
ATOM 1593 C CA . PRO A 1 203 ? -6.261 -24.059 -4.444 1.00 92.38 203 PRO A CA 1
ATOM 1594 C C . PRO A 1 203 ? -6.118 -25.143 -3.365 1.00 92.38 203 PRO A C 1
ATOM 1596 O O . PRO A 1 203 ? -5.325 -26.074 -3.484 1.00 92.38 203 PRO A O 1
ATOM 1599 N N . GLY A 1 204 ? -6.937 -25.059 -2.316 1.00 91.31 204 GLY A N 1
ATOM 1600 C CA . GLY A 1 204 ? -6.947 -26.016 -1.207 1.00 91.31 204 GLY A CA 1
ATOM 1601 C C . GLY A 1 204 ? -6.106 -25.597 0.000 1.00 91.31 204 GLY A C 1
ATOM 1602 O O . GLY A 1 204 ? -6.020 -26.347 0.972 1.00 91.31 204 GLY A O 1
ATOM 1603 N N . LEU A 1 205 ? -5.511 -24.403 -0.025 1.00 89.75 205 LEU A N 1
ATOM 1604 C CA . LEU A 1 205 ? -4.736 -23.875 1.094 1.00 89.75 205 LEU A CA 1
ATOM 1605 C C . LEU A 1 205 ? -5.648 -23.353 2.199 1.00 89.75 205 LEU A C 1
ATOM 1607 O O . LEU A 1 205 ? -6.669 -22.712 1.938 1.00 89.75 205 LEU A O 1
ATOM 1611 N N . ALA A 1 206 ? -5.255 -23.612 3.444 1.00 89.88 206 ALA A N 1
ATOM 1612 C CA . ALA A 1 206 ? -5.971 -23.108 4.601 1.00 89.88 206 ALA A CA 1
ATOM 1613 C C . ALA A 1 206 ? -5.589 -21.642 4.870 1.00 89.88 206 ALA A C 1
ATOM 1615 O O . ALA A 1 206 ? -4.408 -21.314 4.961 1.00 89.88 206 ALA A O 1
ATOM 1616 N N . VAL A 1 207 ? -6.585 -20.761 4.976 1.00 84.50 207 VAL A N 1
ATOM 1617 C CA . VAL A 1 207 ? -6.423 -19.305 5.103 1.00 84.50 207 VAL A CA 1
ATOM 1618 C C . VAL A 1 207 ? -7.365 -18.715 6.157 1.00 84.50 207 VAL A C 1
ATOM 1620 O O . VAL A 1 207 ? -8.273 -19.379 6.670 1.00 84.50 207 VAL A O 1
ATOM 1623 N N . GLY A 1 208 ? -7.152 -17.436 6.470 1.00 73.88 208 GLY A N 1
ATOM 1624 C CA . GLY A 1 208 ? -7.940 -16.679 7.441 1.00 73.88 208 GLY A CA 1
ATOM 1625 C C . GLY A 1 208 ? -7.599 -17.003 8.903 1.00 73.88 208 GLY A C 1
ATOM 1626 O O . GLY A 1 208 ? -6.677 -17.773 9.185 1.00 73.88 208 GLY A O 1
ATOM 1627 N N . PRO A 1 209 ? -8.331 -16.409 9.863 1.00 67.19 209 PRO A N 1
ATOM 1628 C CA . PRO A 1 209 ? -8.093 -16.635 11.284 1.00 67.19 209 PRO A CA 1
ATOM 1629 C C . PRO A 1 209 ? -8.204 -18.124 11.634 1.00 67.19 209 PRO A C 1
ATOM 1631 O O . PRO A 1 209 ? -9.180 -18.785 11.264 1.00 67.19 209 PRO A O 1
ATOM 1634 N N . ASN A 1 210 ? -7.198 -18.650 12.337 1.00 76.44 210 ASN A N 1
ATOM 1635 C CA . ASN A 1 210 ? -7.096 -20.058 12.739 1.00 76.44 210 ASN A CA 1
ATOM 1636 C C . ASN A 1 210 ? -7.183 -21.070 11.578 1.00 76.44 210 ASN A C 1
ATOM 1638 O O . ASN A 1 210 ? -7.588 -22.208 11.807 1.00 76.44 210 ASN A O 1
ATOM 1642 N N . ASN A 1 211 ? -6.828 -20.681 10.343 1.00 79.75 211 ASN A N 1
ATOM 1643 C CA . ASN A 1 211 ? -6.870 -21.559 9.163 1.00 79.75 211 ASN A CA 1
ATOM 1644 C C . ASN A 1 211 ? -8.269 -22.163 8.902 1.00 79.75 211 ASN A C 1
ATOM 1646 O O . ASN A 1 211 ? -8.409 -23.300 8.458 1.00 79.75 211 ASN A O 1
ATOM 1650 N N . SER A 1 212 ? -9.320 -21.401 9.217 1.00 79.38 212 SER A N 1
ATOM 1651 C CA . SER A 1 212 ? -10.722 -21.851 9.195 1.00 79.38 212 SER A CA 1
ATOM 1652 C C . SER A 1 212 ? -11.384 -21.828 7.808 1.00 79.38 212 SER A C 1
ATOM 1654 O O . SER A 1 212 ? -12.522 -22.293 7.634 1.00 79.38 212 SER A O 1
ATOM 1656 N N . TYR A 1 213 ? -10.691 -21.304 6.801 1.00 84.12 213 TYR A N 1
ATOM 1657 C CA . TYR A 1 213 ? -11.144 -21.264 5.416 1.00 84.12 213 TYR A CA 1
ATOM 1658 C C . TYR A 1 213 ? -10.200 -22.042 4.521 1.00 84.12 213 TYR A C 1
ATOM 1660 O O . TYR A 1 213 ? -9.015 -22.131 4.805 1.00 84.12 213 TYR A O 1
ATOM 1668 N N . VAL A 1 214 ? -10.732 -22.589 3.433 1.00 89.88 214 VAL A N 1
ATOM 1669 C CA . VAL A 1 214 ? -9.949 -23.281 2.411 1.00 89.88 214 VAL A CA 1
ATOM 1670 C C . VAL A 1 214 ? -10.155 -22.535 1.105 1.00 89.88 214 VAL A C 1
ATOM 1672 O O . VAL A 1 214 ? -11.297 -22.223 0.757 1.00 89.88 214 VAL A O 1
ATOM 1675 N N . THR A 1 215 ? -9.069 -22.211 0.413 1.00 91.50 215 THR A N 1
ATOM 1676 C CA . THR A 1 215 ? -9.142 -21.543 -0.885 1.00 91.50 215 THR A CA 1
ATOM 1677 C C . THR A 1 215 ? -9.708 -22.4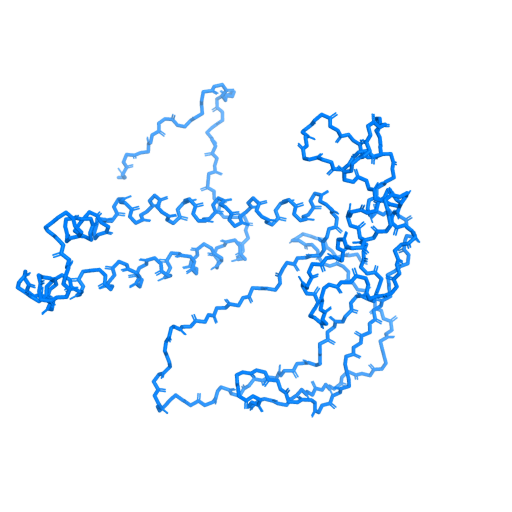92 -1.934 1.00 91.50 215 THR A C 1
ATOM 1679 O O . THR A 1 215 ? -9.375 -23.676 -1.977 1.00 91.50 215 THR A O 1
ATOM 1682 N N . SER A 1 216 ? -10.556 -21.986 -2.819 1.00 91.38 216 SER A N 1
ATOM 1683 C CA . SER A 1 216 ? -10.976 -22.724 -4.009 1.00 91.38 216 SER A CA 1
ATOM 1684 C C . SER A 1 216 ? -11.169 -21.779 -5.186 1.00 91.38 216 SER A C 1
ATOM 1686 O O . SER A 1 216 ? -11.280 -20.562 -5.042 1.00 91.38 216 SER A O 1
ATOM 1688 N N . THR A 1 217 ? -11.145 -22.345 -6.385 1.00 89.00 217 THR A N 1
ATOM 1689 C CA . THR A 1 217 ? -11.371 -21.604 -7.620 1.00 89.00 217 THR A CA 1
ATOM 1690 C C . THR A 1 217 ? -12.052 -22.508 -8.633 1.00 89.00 217 THR A C 1
ATOM 1692 O O . THR A 1 217 ? -11.809 -23.713 -8.670 1.00 89.00 217 THR A O 1
ATOM 1695 N N . THR A 1 218 ? -12.930 -21.925 -9.440 1.00 87.50 218 THR A N 1
ATOM 1696 C CA . THR A 1 218 ? -13.497 -22.548 -10.644 1.00 87.50 218 THR A CA 1
ATOM 1697 C C . THR A 1 218 ? -12.843 -22.005 -11.915 1.00 87.50 218 THR A C 1
ATOM 1699 O O . THR A 1 218 ? -13.193 -22.430 -13.016 1.00 87.50 218 THR A O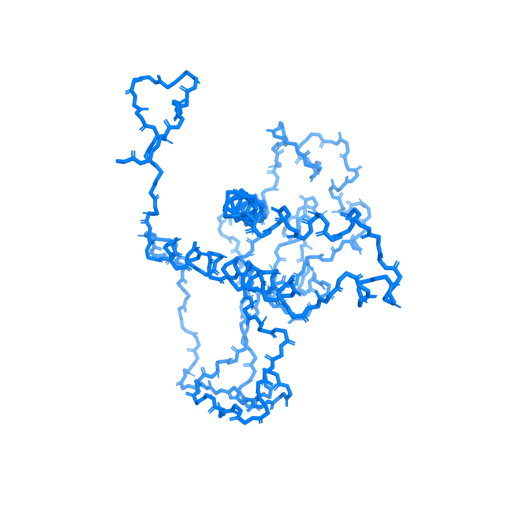 1
ATOM 1702 N N . ALA A 1 219 ? -11.901 -21.064 -11.776 1.00 84.12 219 ALA A N 1
ATOM 1703 C CA . ALA A 1 219 ? -11.188 -20.465 -12.892 1.00 84.12 219 ALA A CA 1
ATOM 1704 C C . ALA A 1 219 ? -10.206 -21.469 -13.519 1.00 84.12 219 ALA A C 1
ATOM 1706 O O . ALA A 1 219 ? -9.512 -22.202 -12.816 1.00 84.12 219 ALA A O 1
ATOM 1707 N N . GLY A 1 220 ? -10.165 -21.492 -14.853 1.00 84.69 220 GLY A N 1
ATOM 1708 C CA . GLY A 1 220 ? -9.181 -22.251 -15.626 1.00 84.69 220 GLY A CA 1
ATOM 1709 C C . GLY A 1 220 ? -7.855 -21.501 -15.770 1.00 84.69 220 GLY A C 1
ATOM 1710 O O . GLY A 1 220 ? -7.549 -20.596 -14.996 1.00 84.69 220 GLY A O 1
ATOM 1711 N N . GLN A 1 221 ? -7.068 -21.852 -16.792 1.00 86.12 221 GLN A N 1
ATOM 1712 C CA . GLN A 1 221 ? -5.814 -21.144 -17.048 1.00 86.12 221 GLN A CA 1
ATOM 1713 C C . GLN A 1 221 ? -6.050 -19.652 -17.345 1.00 86.12 221 GLN A C 1
ATOM 1715 O O . GLN A 1 221 ? -6.953 -19.322 -18.121 1.00 86.12 221 GLN A O 1
ATOM 1720 N N . PRO A 1 222 ? -5.243 -18.750 -16.758 1.00 85.12 222 PRO A N 1
ATOM 1721 C CA . PRO A 1 222 ? -5.368 -17.319 -16.992 1.00 85.12 222 PRO A CA 1
ATOM 1722 C C . PRO A 1 222 ? -5.034 -16.990 -18.453 1.00 85.12 222 PRO A C 1
ATOM 1724 O O . PRO A 1 222 ? -3.963 -17.335 -18.944 1.00 85.12 222 PRO A O 1
ATOM 1727 N N . ALA A 1 223 ? -5.957 -16.317 -19.144 1.00 86.31 223 ALA A N 1
ATOM 1728 C CA . ALA A 1 223 ? -5.798 -15.930 -20.551 1.00 86.31 223 ALA A CA 1
ATOM 1729 C C . ALA A 1 223 ? -5.583 -14.421 -20.742 1.00 86.31 223 ALA A C 1
ATOM 1731 O O . ALA A 1 223 ? -4.924 -14.003 -21.691 1.00 86.31 223 ALA A O 1
ATOM 1732 N N . PHE A 1 224 ? -6.133 -13.607 -19.840 1.00 86.06 224 PHE A N 1
ATOM 1733 C CA . PHE A 1 224 ? -6.112 -12.151 -19.927 1.00 86.06 224 PHE A CA 1
ATOM 1734 C C . PHE A 1 224 ? -5.846 -11.550 -18.549 1.00 86.06 224 PHE A C 1
ATOM 1736 O O . PHE A 1 224 ? -6.222 -12.128 -17.528 1.00 86.06 224 PHE A O 1
ATOM 1743 N N . VAL A 1 225 ? -5.223 -10.376 -18.537 1.00 85.12 225 VAL A N 1
ATOM 1744 C CA . VAL A 1 225 ? -5.089 -9.513 -17.362 1.00 85.12 225 VAL A CA 1
ATOM 1745 C C . VAL A 1 225 ? -5.808 -8.210 -17.670 1.00 85.12 225 VAL A C 1
ATOM 1747 O O . VAL A 1 225 ? -5.751 -7.737 -18.803 1.00 85.12 225 VAL A O 1
ATOM 1750 N N . ALA A 1 226 ? -6.500 -7.663 -16.679 1.00 81.69 226 ALA A N 1
ATOM 1751 C CA . ALA A 1 226 ? -7.185 -6.390 -16.800 1.00 81.69 226 ALA A CA 1
ATOM 1752 C C . ALA A 1 226 ? -6.781 -5.502 -15.621 1.00 81.69 226 ALA A C 1
ATOM 1754 O O . ALA A 1 226 ? -6.794 -5.948 -14.470 1.00 81.69 226 ALA A O 1
ATOM 1755 N N . TRP A 1 227 ? -6.421 -4.259 -15.906 1.00 76.56 227 TRP A N 1
ATOM 1756 C CA . TRP A 1 227 ? -6.098 -3.239 -14.921 1.00 76.56 227 TRP A CA 1
ATOM 1757 C C . TRP A 1 227 ? -7.303 -2.327 -14.760 1.00 76.56 227 TRP A C 1
ATOM 1759 O O . TRP A 1 227 ? -7.681 -1.604 -15.681 1.00 76.56 227 TRP A O 1
ATOM 1769 N N . LEU A 1 228 ? -7.917 -2.376 -13.582 1.00 70.31 228 LEU A N 1
ATOM 1770 C CA . LEU A 1 228 ? -9.062 -1.542 -13.247 1.00 70.31 228 LEU A CA 1
ATOM 1771 C C . LEU A 1 228 ? -8.593 -0.350 -12.405 1.00 70.31 228 LEU A C 1
ATOM 1773 O O . LEU A 1 228 ? -7.996 -0.525 -11.343 1.00 70.31 228 LEU A O 1
ATOM 1777 N N . SER A 1 229 ? -8.877 0.862 -12.869 1.00 67.94 229 SER A N 1
ATOM 1778 C CA . SER A 1 229 ? -8.856 2.085 -12.066 1.00 67.94 229 SER A CA 1
ATOM 1779 C C . SER A 1 229 ? -10.291 2.545 -11.800 1.00 67.94 229 SER A C 1
ATOM 1781 O O . SER A 1 229 ? -11.225 2.027 -12.410 1.00 67.94 229 SER A O 1
ATOM 1783 N N . GLN A 1 230 ? -10.481 3.529 -10.912 1.00 51.12 230 GLN A N 1
ATOM 1784 C CA . GLN A 1 230 ? -11.811 4.044 -10.536 1.00 51.12 230 GLN A CA 1
ATOM 1785 C C . GLN A 1 230 ? -12.741 4.324 -11.733 1.00 51.12 230 GLN A C 1
ATOM 1787 O O . GLN A 1 230 ? -13.952 4.195 -11.591 1.00 51.12 230 GLN A O 1
ATOM 1792 N N . LEU A 1 231 ? -12.193 4.701 -12.895 1.00 60.72 231 LEU A N 1
ATOM 1793 C CA . LEU A 1 231 ? -12.976 5.070 -14.078 1.00 60.72 231 LEU A CA 1
ATOM 1794 C C . LEU A 1 231 ? -12.607 4.300 -15.356 1.00 60.72 231 LEU A C 1
ATOM 1796 O O . LEU A 1 231 ? -13.360 4.377 -16.322 1.00 60.72 231 LEU A O 1
ATOM 1800 N N . ASN A 1 232 ? -11.484 3.571 -15.393 1.00 55.75 232 ASN A N 1
ATOM 1801 C CA . ASN A 1 232 ? -10.986 2.937 -16.618 1.00 55.75 232 ASN A CA 1
ATOM 1802 C C . ASN A 1 232 ? -10.635 1.463 -16.407 1.00 55.75 232 ASN A C 1
ATOM 1804 O O . ASN A 1 232 ? -10.094 1.083 -15.373 1.00 55.75 232 ASN A O 1
ATOM 1808 N N . LEU A 1 233 ? -10.873 0.658 -17.442 1.00 69.88 233 LEU A N 1
ATOM 1809 C CA . LEU A 1 233 ? -10.388 -0.712 -17.560 1.00 69.88 233 LEU A CA 1
ATOM 1810 C C . LEU A 1 233 ? -9.481 -0.794 -18.788 1.00 69.88 233 LEU A C 1
ATOM 1812 O O . LEU A 1 233 ? -9.916 -0.457 -19.891 1.00 69.88 233 LEU A O 1
ATOM 1816 N N . THR A 1 234 ? -8.240 -1.221 -18.592 1.00 62.47 234 THR A N 1
ATOM 1817 C CA . THR A 1 234 ? -7.245 -1.441 -19.656 1.00 62.47 234 THR A CA 1
ATOM 1818 C C . THR A 1 234 ? -6.652 -2.825 -19.531 1.00 62.47 234 THR A C 1
ATOM 1820 O O . THR A 1 234 ? -6.607 -3.538 -20.550 1.00 62.47 234 THR A O 1
#

Sequence (234 aa):
MPYMPAGGVGTNGTLPVYMVQSDYDYESVALGVHQEYIELDLFHYGLKLFSEQDFIDAGLTAEDRNLIDNLDSKDVATLIVQAEAIEARQQAIFRQLLGLHPMPMMVRPSSCPENNTRVVWQNFPNLHIVNQPNVNRFNANTTQNWETIGNRTGDPSDSNIAEDQSCVHQNTTGYNCGPAVSHDRNDPVSFPGRQVNLTWDEPGLAVGPNNSYVTSTTAGQPAFVAWLSQLNLT

Solvent-accessible surface area (backbone atoms only — not comparable to full-atom values): 14671 Å² total; per-residue (Å²): 131,83,91,73,76,90,73,67,93,87,53,93,82,62,76,83,81,91,67,72,88,45,72,66,50,44,52,55,51,49,50,49,52,50,54,50,51,52,51,35,49,50,37,50,48,47,62,70,72,49,52,74,65,56,40,46,75,71,73,46,54,74,66,60,53,49,50,45,59,52,50,47,31,69,71,49,45,53,52,49,49,52,49,51,54,48,51,56,48,49,55,53,46,54,34,51,76,53,57,44,78,77,72,81,84,80,92,75,75,99,70,76,68,92,83,65,76,84,80,91,71,90,40,61,45,56,69,36,61,41,52,50,54,25,71,51,33,44,51,30,87,73,43,46,72,65,47,32,76,53,92,53,73,59,44,56,53,49,78,90,59,57,73,94,50,33,6,72,87,39,88,50,90,36,41,36,60,62,95,51,99,88,62,60,53,73,54,56,55,61,60,94,89,65,83,78,48,73,48,68,50,69,64,66,44,64,37,73,78,90,49,75,38,58,20,48,78,90,74,74,85,88,84,78,80,77,51,76,54,103,88,49,78,96

Nearest PDB structures (foldseek):
  3r84-assembly1_B  TM=4.095E-01  e=9.774E+00  Saccharomyces cerevisiae

Secondary structure (DSSP, 8-state):
--------TT-SSPPP-----SHHHHHHHHHHHHHHHHHHHHHHHHHHHS-HHHHHHTT--HHHHHHHHHHT-HHHHHHHHHHHHHHHHHHHHHHHHTTPPPPPP----S---TTPPPP---PPPPEEETT---TTBS-GGGPPTT-BSSSSTTPPBP----TTTBSTT--STTT--SS-TTPPPSS-SS-TT----EEEPPTT-EESGGG-EE------S------B-SS-B-

InterPro domains:
  IPR039254 Protein Rds1 [PTHR38705] (69-234)

pLDDT: mean 72.92, std 15.55, range [33.22, 94.81]

Organism: Penicillium thymicola (NCBI:txid293382)